Protein AF-0000000077126380 (afdb_homodimer)

Structure (mmCIF, N/CA/C/O backbone):
data_AF-0000000077126380-model_v1
#
loop_
_entity.id
_entity.type
_entity.pdbx_description
1 polymer 'DUF964 family protein'
#
loop_
_atom_site.group_PDB
_atom_site.id
_atom_site.type_symbol
_atom_site.label_atom_id
_atom_site.label_alt_id
_atom_site.label_comp_id
_atom_site.label_asym_id
_atom_site.label_entity_id
_atom_site.label_seq_id
_atom_site.pdbx_PDB_ins_code
_atom_site.Cartn_x
_atom_site.Cartn_y
_atom_site.Cartn_z
_atom_site.occupancy
_atom_site.B_iso_or_equiv
_atom_site.auth_seq_id
_atom_site.auth_comp_id
_atom_site.auth_asym_id
_atom_site.auth_atom_id
_atom_site.pdbx_PDB_model_num
ATOM 1 N N . MET A 1 1 ? -14.859 -1.014 23.562 1 42.44 1 MET A N 1
ATOM 2 C CA . MET A 1 1 ? -14.508 -0.558 22.219 1 42.44 1 MET A CA 1
ATOM 3 C C . MET A 1 1 ? -15.523 0.456 21.703 1 42.44 1 MET A C 1
ATOM 5 O O . MET A 1 1 ? -16.734 0.282 21.891 1 42.44 1 MET A O 1
ATOM 9 N N . SER A 1 2 ? -15.18 1.772 21.359 1 55.34 2 SER A N 1
ATOM 10 C CA . SER A 1 2 ? -16.156 2.826 21.078 1 55.34 2 SER A CA 1
ATOM 11 C C . SER A 1 2 ? -17.109 2.408 19.969 1 55.34 2 SER A C 1
ATOM 13 O O . SER A 1 2 ? -16.781 1.559 19.141 1 55.34 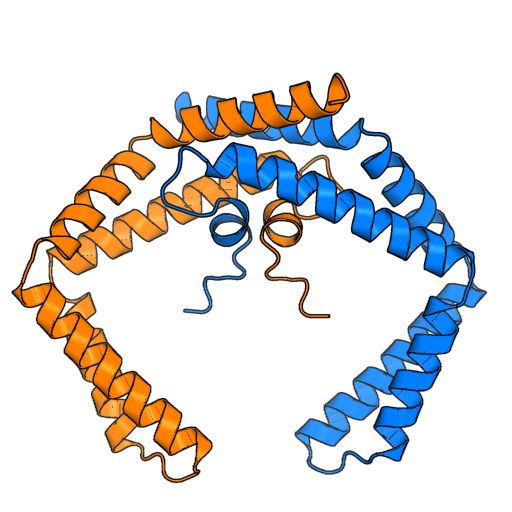2 SER A O 1
ATOM 15 N N . VAL A 1 3 ? -18.406 2.711 20.219 1 53.41 3 VAL A N 1
ATOM 16 C CA . VAL A 1 3 ? -19.516 2.408 19.312 1 53.41 3 VAL A CA 1
ATOM 17 C C . VAL A 1 3 ? -19.109 2.729 17.875 1 53.41 3 VAL A C 1
ATOM 19 O O . VAL A 1 3 ? -19.438 1.98 16.953 1 53.41 3 VAL A O 1
ATOM 22 N N . GLN A 1 4 ? -18.359 3.736 17.641 1 59.03 4 GLN A N 1
ATOM 23 C CA . GLN A 1 4 ? -17.953 4.152 16.312 1 59.03 4 GLN A CA 1
ATOM 24 C C . GLN A 1 4 ? -16.938 3.184 15.703 1 59.03 4 GLN A C 1
ATOM 26 O O . GLN A 1 4 ? -17.047 2.824 14.531 1 59.03 4 GLN A O 1
ATOM 31 N N . THR A 1 5 ? -16.016 2.701 16.547 1 64.88 5 THR A N 1
ATOM 32 C CA . THR A 1 5 ? -15.023 1.748 16.062 1 64.88 5 THR A CA 1
ATOM 33 C C . THR A 1 5 ? -15.688 0.448 15.617 1 64.88 5 THR A C 1
ATOM 35 O O . THR A 1 5 ? -15.344 -0.106 14.57 1 64.88 5 THR A O 1
ATOM 38 N N . ASP A 1 6 ? -16.766 0.31 16.266 1 79.75 6 ASP A N 1
ATOM 39 C CA . ASP A 1 6 ? -17.469 -0.944 16 1 79.75 6 ASP A CA 1
ATOM 40 C C . ASP A 1 6 ? -18.234 -0.873 14.688 1 79.75 6 ASP A C 1
ATOM 42 O O . ASP A 1 6 ? -18.234 -1.825 13.906 1 79.75 6 ASP A O 1
ATOM 46 N N . LYS A 1 7 ? -18.656 0.425 14.383 1 89.06 7 LYS A N 1
ATOM 47 C CA . LYS A 1 7 ? -19.453 0.572 13.164 1 89.06 7 LYS A CA 1
ATOM 48 C C . LYS A 1 7 ? -18.562 0.521 11.922 1 89.06 7 LYS A C 1
ATOM 50 O O . LYS A 1 7 ? -18.906 -0.13 10.93 1 89.06 7 LYS A O 1
ATOM 55 N N . LEU A 1 8 ? -17.391 1.116 11.984 1 94.56 8 LEU A N 1
ATOM 56 C CA . LEU A 1 8 ? -16.469 1.146 10.844 1 94.56 8 LEU A CA 1
ATOM 57 C C . LEU A 1 8 ? -15.906 -0.243 10.562 1 94.56 8 LEU A C 1
ATOM 59 O O . LEU A 1 8 ? -15.828 -0.665 9.406 1 94.56 8 LEU A O 1
ATOM 63 N N . GLU A 1 9 ? -15.609 -0.9 11.617 1 93.75 9 GLU A N 1
ATOM 64 C CA . GLU A 1 9 ? -15.094 -2.258 11.461 1 93.75 9 GLU A CA 1
ATOM 65 C C . GLU A 1 9 ? -16.156 -3.189 10.891 1 93.75 9 GLU A C 1
ATOM 67 O O . GLU A 1 9 ? -15.852 -4.074 10.094 1 93.75 9 GLU A O 1
ATOM 72 N N . GLN A 1 10 ? -17.375 -2.957 11.297 1 94.62 10 GLN A N 1
ATOM 73 C CA . GLN A 1 10 ? -18.469 -3.756 10.758 1 94.62 10 GLN A CA 1
ATOM 74 C C . GLN A 1 10 ? -18.672 -3.467 9.273 1 94.62 10 GLN A C 1
ATOM 76 O O . GLN A 1 10 ? -18.859 -4.391 8.477 1 94.62 10 GLN A O 1
ATOM 81 N N . LEU A 1 11 ? -18.656 -2.186 8.898 1 96.12 11 LEU A N 1
ATOM 82 C CA . LEU A 1 11 ? -18.734 -1.83 7.488 1 96.12 11 LEU A CA 1
ATOM 83 C C . LEU A 1 11 ? -17.594 -2.459 6.695 1 96.12 11 LEU A C 1
ATOM 85 O O . LEU A 1 11 ? -17.812 -2.959 5.59 1 96.12 11 LEU A O 1
ATOM 89 N N . GLY A 1 12 ? -16.422 -2.387 7.305 1 97.06 12 GLY A N 1
ATOM 90 C CA . GLY A 1 12 ? -15.289 -3.045 6.684 1 97.06 12 GLY A CA 1
ATOM 91 C C . GLY A 1 12 ? -15.484 -4.539 6.508 1 97.06 12 GLY A C 1
ATOM 92 O O . GLY A 1 12 ? -15.219 -5.082 5.434 1 97.06 12 GLY A O 1
ATOM 93 N N . SER A 1 13 ? -15.961 -5.207 7.535 1 96.75 13 SER A N 1
ATOM 94 C CA . SER A 1 13 ? -16.203 -6.645 7.477 1 96.75 13 SER A CA 1
ATOM 95 C C . SER A 1 13 ? -17.266 -6.984 6.434 1 96.75 13 SER A C 1
ATOM 97 O O . SER A 1 13 ? -17.109 -7.949 5.68 1 96.75 13 SER A O 1
ATOM 99 N N . ASP A 1 14 ? -18.312 -6.18 6.398 1 96.38 14 ASP A N 1
ATOM 100 C CA . ASP A 1 14 ? -19.359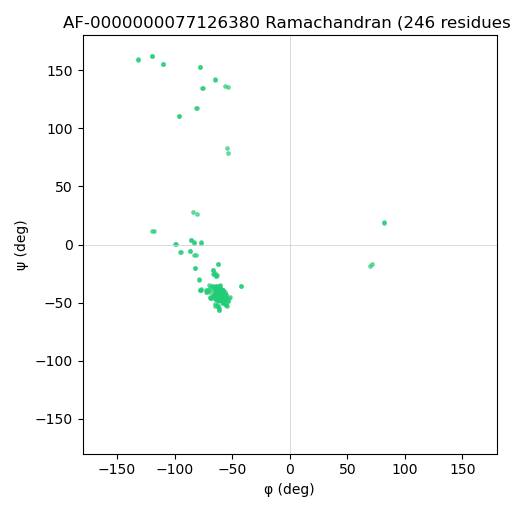 -6.379 5.402 1 96.38 14 ASP A CA 1
ATOM 101 C C . ASP A 1 14 ? -18.797 -6.25 3.988 1 96.38 14 ASP A C 1
ATOM 103 O O . ASP A 1 14 ? -19.141 -7.043 3.105 1 96.38 14 ASP A O 1
ATOM 107 N N . LEU A 1 15 ? -17.984 -5.301 3.768 1 97.69 15 LEU A N 1
ATOM 108 C CA . LEU A 1 15 ? -17.359 -5.113 2.467 1 97.69 15 LEU A CA 1
ATOM 109 C C . LEU A 1 15 ? -16.469 -6.305 2.115 1 97.69 15 LEU A C 1
ATOM 111 O O . LEU A 1 15 ? -16.547 -6.836 1.007 1 97.69 15 LEU A O 1
ATOM 115 N N . GLY A 1 16 ? -15.656 -6.703 3.078 1 98.12 16 GLY A N 1
ATOM 116 C CA . GLY A 1 16 ? -14.82 -7.867 2.85 1 98.12 16 GLY A CA 1
ATOM 117 C C . GLY A 1 16 ? -15.602 -9.109 2.484 1 98.12 16 GLY A C 1
ATOM 118 O O . GLY A 1 16 ? -15.234 -9.844 1.562 1 98.12 16 GLY A O 1
ATOM 119 N N . GLU A 1 17 ? -16.703 -9.367 3.215 1 97.81 17 GLU A N 1
ATOM 120 C CA . GLU A 1 17 ? -17.547 -10.523 2.932 1 97.81 17 GLU A CA 1
ATOM 121 C C . GLU A 1 17 ? -18.172 -10.414 1.544 1 97.81 17 GLU A C 1
ATOM 123 O O . GLU A 1 17 ? -18.266 -11.414 0.825 1 97.81 17 GLU A O 1
ATOM 128 N N . ALA A 1 18 ? -18.594 -9.227 1.211 1 97.88 18 ALA A N 1
ATOM 129 C CA . ALA A 1 18 ? -19.156 -9.023 -0.115 1 97.88 18 ALA A CA 1
ATOM 130 C C . ALA A 1 18 ? -18.125 -9.273 -1.208 1 97.88 18 ALA A C 1
ATOM 132 O O . ALA A 1 18 ? -18.438 -9.859 -2.248 1 97.88 18 ALA A O 1
ATOM 133 N N . ILE A 1 19 ? -16.906 -8.828 -1.03 1 98.06 19 ILE A N 1
ATOM 134 C CA . ILE A 1 19 ? -15.82 -9.07 -1.976 1 98.06 19 ILE A CA 1
ATOM 135 C C . ILE A 1 19 ? -15.594 -10.57 -2.127 1 98.06 19 ILE A C 1
ATOM 137 O O . ILE A 1 19 ? -15.445 -11.07 -3.242 1 98.06 19 ILE A O 1
ATOM 141 N N . ALA A 1 20 ? -15.617 -11.281 -1.009 1 98.06 20 ALA A N 1
ATOM 142 C CA . ALA A 1 20 ? -15.352 -12.719 -1.009 1 98.06 20 ALA A CA 1
ATOM 143 C C . ALA A 1 20 ? -16.391 -13.461 -1.834 1 98.06 20 ALA A C 1
ATOM 145 O O . ALA A 1 20 ? -16.172 -14.602 -2.256 1 98.06 20 ALA A O 1
ATOM 146 N N . GLU A 1 21 ? -17.516 -12.867 -2.137 1 97.31 21 GLU A N 1
ATOM 147 C CA . GLU A 1 21 ? -18.625 -13.523 -2.838 1 97.31 21 GLU A CA 1
ATOM 148 C C . GLU A 1 21 ? -18.609 -13.18 -4.324 1 97.31 21 GLU A C 1
ATOM 150 O O . GLU A 1 21 ? -19.453 -13.656 -5.086 1 97.31 21 GLU A O 1
ATOM 155 N N . THR A 1 22 ? -17.625 -12.375 -4.738 1 97.38 22 THR A N 1
ATOM 156 C CA . THR A 1 22 ? -17.562 -12 -6.148 1 97.38 22 THR A CA 1
ATOM 157 C C . THR A 1 22 ? -16.984 -13.133 -6.984 1 97.38 22 THR A C 1
ATOM 159 O O . THR A 1 22 ? -16.172 -13.922 -6.488 1 97.38 22 THR A O 1
ATOM 162 N N . PRO A 1 23 ? -17.375 -13.18 -8.297 1 97.75 23 PRO A N 1
ATOM 163 C CA . PRO A 1 23 ? -16.75 -14.164 -9.188 1 97.75 23 PRO A CA 1
ATOM 164 C C . PRO A 1 23 ? -15.242 -13.984 -9.305 1 97.75 23 PRO A C 1
ATOM 166 O O . PRO A 1 23 ? -14.508 -14.969 -9.43 1 97.75 23 PRO A O 1
ATOM 169 N N . GLU A 1 24 ? -14.812 -12.727 -9.281 1 97.88 24 GLU A N 1
ATOM 170 C CA . GLU A 1 24 ? -13.383 -12.461 -9.359 1 97.88 24 GLU A CA 1
ATOM 171 C C . GLU A 1 24 ? -12.633 -13.102 -8.188 1 97.88 24 GLU A C 1
ATOM 173 O O . GLU A 1 24 ? -11.578 -13.703 -8.383 1 97.88 24 GLU A O 1
ATOM 178 N N . TYR A 1 25 ? -13.125 -12.992 -7.043 1 98.44 25 TYR A N 1
ATOM 179 C CA . TYR A 1 25 ? -12.477 -13.555 -5.867 1 98.44 25 TYR A CA 1
ATOM 180 C C . TYR A 1 25 ? -12.516 -15.078 -5.902 1 98.44 25 TYR A C 1
ATOM 182 O O . TYR A 1 25 ? -11.516 -15.742 -5.602 1 98.44 25 TYR A O 1
ATOM 190 N N . GLU A 1 26 ? -13.617 -15.633 -6.211 1 98.31 26 GLU A N 1
ATOM 191 C CA . GLU A 1 26 ? -13.758 -17.078 -6.293 1 98.31 26 GLU A CA 1
ATOM 192 C C . GLU A 1 26 ? -12.789 -17.688 -7.301 1 98.31 26 GLU A C 1
ATOM 194 O O . GLU A 1 26 ? -12.141 -18.688 -7.023 1 98.31 26 GLU A O 1
ATOM 199 N N . THR A 1 27 ? -12.703 -17.047 -8.461 1 98.75 27 THR A N 1
ATOM 200 C CA . THR A 1 27 ? -11.773 -17.516 -9.484 1 98.75 27 THR A CA 1
ATOM 201 C C . THR A 1 27 ? -10.336 -17.438 -8.984 1 98.75 27 THR A C 1
ATOM 203 O O . THR A 1 27 ? -9.531 -18.344 -9.234 1 98.75 27 THR A O 1
ATOM 206 N N . PHE A 1 28 ? -10.008 -16.375 -8.336 1 98.75 28 PHE A N 1
ATOM 207 C CA . PHE A 1 28 ? -8.688 -16.219 -7.738 1 98.75 28 PHE A CA 1
ATOM 208 C C . PHE A 1 28 ? -8.375 -17.375 -6.797 1 98.75 28 PHE A C 1
ATOM 210 O O . PHE A 1 28 ? -7.32 -18 -6.906 1 98.75 28 PHE A O 1
ATOM 217 N N . GLU A 1 29 ? -9.289 -17.656 -5.863 1 98.56 29 GLU A N 1
ATOM 218 C CA . GLU A 1 29 ? -9.07 -18.734 -4.906 1 98.56 29 GLU A CA 1
ATOM 219 C C . GLU A 1 29 ? -8.922 -20.078 -5.609 1 98.56 29 GLU A C 1
ATOM 221 O O . GLU A 1 29 ? -8.055 -20.891 -5.246 1 98.56 29 GLU A O 1
ATOM 226 N N . GLU A 1 30 ? -9.727 -20.328 -6.535 1 98.69 30 GLU A N 1
ATOM 227 C CA . GLU A 1 30 ? -9.711 -21.609 -7.246 1 98.69 30 GLU A CA 1
ATOM 228 C C . GLU A 1 30 ? -8.406 -21.797 -8.008 1 98.69 30 GLU A C 1
ATOM 230 O O . GLU A 1 30 ? -7.793 -22.875 -7.934 1 98.69 30 GLU A O 1
ATOM 235 N N . THR A 1 31 ? -8.031 -20.75 -8.711 1 98.75 31 THR A N 1
ATOM 236 C CA . THR A 1 31 ? -6.805 -20.875 -9.492 1 98.75 31 THR A CA 1
ATOM 237 C C . THR A 1 31 ? -5.582 -20.922 -8.586 1 98.75 31 THR A C 1
ATOM 239 O O . THR A 1 31 ? -4.613 -21.625 -8.883 1 98.75 31 THR A O 1
ATOM 242 N N . LYS A 1 32 ? -5.609 -20.234 -7.539 1 98.62 32 LYS A N 1
ATOM 243 C CA . LYS A 1 32 ? -4.543 -20.328 -6.543 1 98.62 32 LYS A CA 1
ATOM 244 C C . LYS A 1 32 ? -4.402 -21.766 -6.023 1 98.62 32 LYS A C 1
ATOM 246 O O . LYS A 1 32 ? -3.295 -22.297 -5.969 1 98.62 32 LYS A O 1
ATOM 251 N N . ALA A 1 33 ? -5.488 -22.328 -5.633 1 98.62 33 ALA A N 1
ATOM 252 C CA . ALA A 1 33 ? -5.5 -23.688 -5.125 1 98.62 33 ALA A CA 1
ATOM 253 C C . ALA A 1 33 ? -4.949 -24.672 -6.16 1 98.62 33 ALA A C 1
ATOM 255 O O . ALA A 1 33 ? -4.219 -25.594 -5.82 1 98.62 33 ALA A O 1
ATOM 256 N N . ALA A 1 34 ? -5.273 -24.469 -7.395 1 98.75 34 ALA A N 1
ATOM 257 C CA . ALA A 1 34 ? -4.793 -25.312 -8.477 1 98.75 34 ALA A CA 1
ATOM 258 C C . ALA A 1 34 ? -3.275 -25.234 -8.609 1 98.75 34 ALA A C 1
ATOM 260 O O . ALA A 1 34 ? -2.609 -26.266 -8.805 1 98.75 34 ALA A O 1
ATOM 261 N N . VAL A 1 35 ? -2.762 -24.047 -8.492 1 98.62 35 VAL A N 1
ATOM 262 C CA . VAL A 1 35 ? -1.317 -23.844 -8.547 1 98.62 35 VAL A CA 1
ATOM 263 C C . VAL A 1 35 ? -0.656 -24.516 -7.344 1 98.62 35 VAL A C 1
ATOM 265 O O . VAL A 1 35 ? 0.345 -25.219 -7.488 1 98.62 35 VAL A O 1
ATOM 268 N N . GLU A 1 36 ? -1.247 -24.359 -6.195 1 98.56 36 GLU A N 1
ATOM 269 C CA . GLU A 1 36 ? -0.669 -24.891 -4.965 1 98.56 36 GLU A CA 1
ATOM 270 C C . GLU A 1 36 ? -0.67 -26.406 -4.969 1 98.56 36 GLU A C 1
ATOM 272 O O . GLU A 1 36 ? 0.203 -27.031 -4.363 1 98.56 36 GLU A O 1
ATOM 277 N N . ALA A 1 37 ? -1.515 -26.938 -5.66 1 98.44 37 ALA A N 1
ATOM 278 C CA . ALA A 1 37 ? -1.687 -28.391 -5.645 1 98.44 37 ALA A CA 1
ATOM 279 C C . ALA A 1 37 ? -0.895 -29.047 -6.773 1 98.44 37 ALA A C 1
ATOM 281 O O . ALA A 1 37 ? -0.819 -30.281 -6.852 1 98.44 37 ALA A O 1
ATOM 282 N N . ASP A 1 38 ? -0.29 -28.297 -7.672 1 98.69 38 ASP A N 1
ATOM 283 C CA . ASP A 1 38 ? 0.394 -28.828 -8.844 1 98.69 38 ASP A CA 1
ATOM 284 C C . ASP A 1 38 ? 1.893 -28.969 -8.594 1 98.69 38 ASP A C 1
ATOM 286 O O . ASP A 1 38 ? 2.621 -27.984 -8.562 1 98.69 38 ASP A O 1
ATOM 290 N N . ASP A 1 39 ? 2.355 -30.203 -8.516 1 98.44 39 ASP A N 1
ATOM 291 C CA . ASP A 1 39 ? 3.744 -30.469 -8.156 1 98.44 39 ASP A CA 1
ATOM 292 C C . ASP A 1 39 ? 4.703 -29.906 -9.203 1 98.44 39 ASP A C 1
ATOM 294 O O . ASP A 1 39 ? 5.789 -29.422 -8.867 1 98.44 39 ASP A O 1
ATOM 298 N N . GLU A 1 40 ? 4.285 -30.047 -10.398 1 98.31 40 GLU A N 1
ATOM 299 C CA . GLU A 1 40 ? 5.141 -29.516 -11.461 1 98.31 40 GLU A CA 1
ATOM 300 C C . GLU A 1 40 ? 5.293 -28 -11.352 1 98.31 40 GLU A C 1
ATOM 302 O O . GLU A 1 40 ? 6.398 -27.484 -11.469 1 98.31 40 GLU A O 1
ATOM 307 N N . ILE A 1 41 ? 4.223 -27.344 -11.141 1 98.62 41 ILE A N 1
ATOM 308 C CA . ILE A 1 41 ? 4.262 -25.891 -11 1 98.62 41 ILE A CA 1
ATOM 309 C C . ILE A 1 41 ? 5.055 -25.516 -9.742 1 98.62 41 ILE A C 1
ATOM 311 O O . ILE A 1 41 ? 5.852 -24.578 -9.766 1 98.62 41 ILE A O 1
ATOM 315 N N . GLN A 1 42 ? 4.863 -26.234 -8.648 1 98.62 42 GLN A N 1
ATOM 316 C CA . GLN A 1 42 ? 5.613 -25.984 -7.426 1 98.62 42 GLN A CA 1
ATOM 317 C C . GLN A 1 42 ? 7.117 -26.125 -7.66 1 98.62 42 GLN A C 1
ATOM 319 O O . GLN A 1 42 ? 7.906 -25.328 -7.141 1 98.62 42 GLN A O 1
ATOM 324 N N . ALA A 1 43 ? 7.465 -27.078 -8.438 1 98.44 43 ALA A N 1
ATOM 325 C CA . ALA A 1 43 ? 8.875 -27.281 -8.766 1 98.44 43 ALA A CA 1
ATOM 326 C C . ALA A 1 43 ? 9.406 -26.109 -9.586 1 98.44 43 ALA A C 1
ATOM 328 O O . ALA A 1 43 ? 10.531 -25.641 -9.367 1 98.44 43 ALA A O 1
ATOM 329 N N . GLN A 1 44 ? 8.609 -25.672 -10.555 1 98.5 44 GLN A N 1
ATOM 330 C CA . GLN A 1 44 ? 9.008 -24.531 -11.391 1 98.5 44 GLN A CA 1
ATOM 331 C C . GLN A 1 44 ? 9.102 -23.25 -10.562 1 98.5 44 GLN A C 1
ATOM 333 O O . GLN A 1 44 ? 9.977 -22.422 -10.797 1 98.5 44 GLN A O 1
ATOM 338 N N . ILE A 1 45 ? 8.242 -23.016 -9.641 1 98.62 45 ILE A N 1
ATOM 339 C CA . ILE A 1 45 ? 8.297 -21.875 -8.734 1 98.62 45 ILE A CA 1
ATOM 340 C C . ILE A 1 45 ? 9.586 -21.922 -7.918 1 98.62 45 ILE A C 1
ATOM 342 O O . ILE A 1 45 ? 10.281 -20.906 -7.789 1 98.62 45 ILE A O 1
ATOM 346 N N . ALA A 1 46 ? 9.891 -23.078 -7.371 1 98.38 46 ALA A N 1
ATOM 347 C CA . ALA A 1 46 ? 11.117 -23.25 -6.598 1 98.38 46 ALA A CA 1
ATOM 348 C C . ALA A 1 46 ? 12.352 -22.906 -7.43 1 98.38 46 ALA A C 1
ATOM 350 O O . ALA A 1 46 ? 13.266 -22.234 -6.949 1 98.38 46 ALA A O 1
ATOM 351 N N . LYS A 1 47 ? 12.297 -23.406 -8.633 1 98.31 47 LYS A N 1
ATOM 352 C CA . LYS A 1 47 ? 13.391 -23.125 -9.555 1 98.31 47 LYS A CA 1
ATOM 353 C C . LYS A 1 47 ? 13.523 -21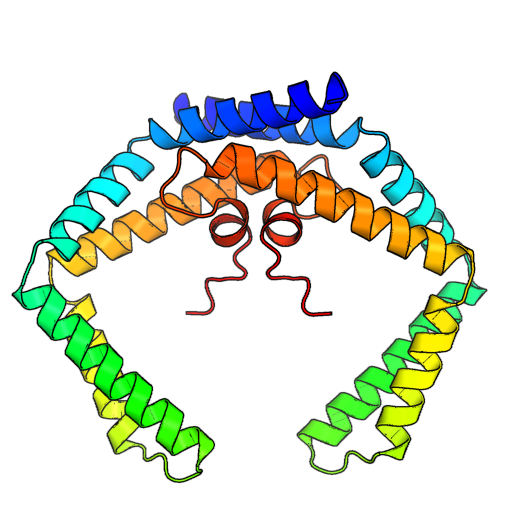.609 -9.797 1 98.31 47 LYS A C 1
ATOM 355 O O . LYS A 1 47 ? 14.633 -21.078 -9.773 1 98.31 47 LYS A O 1
ATOM 360 N N . PHE A 1 48 ? 12.469 -20.906 -10.07 1 98.62 48 PHE A N 1
ATOM 361 C CA . PHE A 1 48 ? 12.445 -19.469 -10.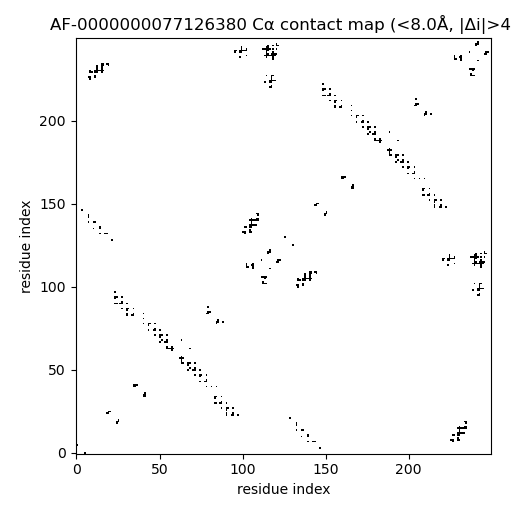258 1 98.62 48 PHE A CA 1
ATOM 362 C C . PHE A 1 48 ? 12.977 -18.75 -9.023 1 98.62 48 PHE A C 1
ATOM 364 O O . PHE A 1 48 ? 13.828 -17.859 -9.133 1 98.62 48 PHE A O 1
ATOM 371 N N . GLN A 1 49 ? 12.508 -19.109 -7.895 1 98.38 49 GLN A N 1
ATOM 372 C CA . GLN A 1 49 ? 12.922 -18.484 -6.645 1 98.38 49 GLN A CA 1
ATOM 373 C C . GLN A 1 49 ? 14.406 -18.688 -6.387 1 98.38 49 GLN A C 1
ATOM 375 O O . GLN A 1 49 ? 15.094 -17.766 -5.934 1 98.38 49 GLN A O 1
ATOM 380 N N . ASP A 1 50 ? 14.836 -19.906 -6.66 1 98.56 50 ASP A N 1
ATOM 381 C CA . ASP A 1 50 ? 16.25 -20.203 -6.488 1 98.56 50 ASP A CA 1
ATOM 382 C C . ASP A 1 50 ? 17.109 -19.297 -7.367 1 98.56 50 ASP A C 1
ATOM 384 O O . ASP A 1 50 ? 18.094 -18.719 -6.895 1 98.56 50 ASP A O 1
ATOM 388 N N . HIS A 1 51 ? 16.734 -19.188 -8.641 1 98.56 51 HIS A N 1
ATOM 389 C CA . HIS A 1 51 ? 17.469 -18.312 -9.547 1 98.56 51 HIS A CA 1
ATOM 390 C C . HIS A 1 51 ? 17.406 -16.859 -9.078 1 98.56 51 HIS A C 1
ATOM 392 O O . HIS A 1 51 ? 18.406 -16.141 -9.125 1 98.56 51 HIS A O 1
ATOM 398 N N . ARG A 1 52 ? 16.328 -16.469 -8.648 1 98.19 52 ARG A N 1
ATOM 399 C CA . ARG A 1 52 ? 16.141 -15.102 -8.164 1 98.19 52 ARG A CA 1
ATOM 400 C C . ARG A 1 52 ? 16.984 -14.836 -6.926 1 98.19 52 ARG A C 1
ATOM 402 O O . ARG A 1 52 ? 17.672 -13.812 -6.844 1 98.19 52 ARG A O 1
ATOM 409 N N . ASP A 1 53 ? 16.875 -15.703 -5.934 1 98.31 53 ASP A N 1
ATOM 410 C CA . ASP A 1 53 ? 17.656 -15.555 -4.711 1 98.31 53 ASP A CA 1
ATOM 411 C C . ASP A 1 53 ? 19.156 -15.508 -5.02 1 98.31 53 ASP A C 1
ATOM 413 O O . ASP A 1 53 ? 19.875 -14.688 -4.461 1 98.31 53 ASP A O 1
ATOM 417 N N . THR A 1 54 ? 19.578 -16.406 -5.863 1 98.31 54 THR A N 1
ATOM 418 C CA . THR A 1 54 ? 20.969 -16.438 -6.27 1 98.31 54 THR A CA 1
ATOM 419 C C . THR A 1 54 ? 21.391 -15.125 -6.918 1 98.31 54 THR A C 1
ATOM 421 O O . THR A 1 54 ? 22.438 -14.57 -6.598 1 98.31 54 THR A O 1
ATOM 424 N N . PHE A 1 55 ? 20.609 -14.617 -7.801 1 98.56 55 PHE A N 1
ATOM 425 C CA . PHE A 1 55 ? 20.875 -13.359 -8.484 1 98.56 55 PHE A CA 1
ATOM 426 C C . PHE A 1 55 ? 20.938 -12.211 -7.488 1 98.56 55 PHE A C 1
ATOM 428 O O . PHE A 1 55 ? 21.875 -11.398 -7.52 1 98.56 55 PHE A O 1
ATOM 435 N N . MET A 1 56 ? 19.969 -12.117 -6.59 1 97.88 56 MET A N 1
ATOM 436 C CA . MET A 1 56 ? 19.906 -11.031 -5.613 1 97.88 56 MET A CA 1
ATOM 437 C C . MET A 1 56 ? 21.125 -11.062 -4.691 1 97.88 56 MET A C 1
ATOM 439 O O . MET A 1 56 ? 21.688 -10.016 -4.367 1 97.88 56 MET A O 1
ATOM 443 N N . THR A 1 57 ? 21.453 -12.258 -4.227 1 98.19 57 THR A N 1
ATOM 444 C CA . THR A 1 57 ? 22.625 -12.422 -3.385 1 98.19 57 THR A CA 1
ATOM 445 C C . THR A 1 57 ? 23.891 -11.953 -4.117 1 98.19 57 THR A C 1
ATOM 447 O O . THR A 1 57 ? 24.703 -11.227 -3.553 1 98.19 57 THR A O 1
ATOM 450 N N . ALA A 1 58 ? 24.031 -12.43 -5.398 1 98.06 58 ALA A N 1
ATOM 451 C CA . ALA A 1 58 ? 25.172 -12.031 -6.211 1 98.06 58 ALA A CA 1
ATOM 452 C C . ALA A 1 58 ? 25.172 -10.516 -6.441 1 98.06 58 ALA A C 1
ATOM 454 O O . ALA A 1 58 ? 26.234 -9.891 -6.477 1 98.06 58 ALA A O 1
ATOM 455 N N . ARG A 1 59 ? 24.078 -9.906 -6.684 1 97.31 59 ARG A N 1
ATOM 456 C CA . ARG A 1 59 ? 23.938 -8.477 -6.898 1 97.31 59 ARG A CA 1
ATOM 457 C C . ARG A 1 59 ? 24.406 -7.688 -5.68 1 97.31 59 ARG A C 1
ATOM 459 O O . ARG A 1 59 ? 25.156 -6.711 -5.809 1 97.31 59 ARG A O 1
ATOM 466 N N . GLN A 1 60 ? 24.016 -8.102 -4.488 1 96.38 60 GLN A N 1
ATOM 467 C CA . GLN A 1 60 ? 24.438 -7.465 -3.246 1 96.38 60 GLN A CA 1
ATOM 468 C C . GLN A 1 60 ? 25.953 -7.566 -3.064 1 96.38 60 GLN A C 1
ATOM 470 O O . GLN A 1 60 ? 26.578 -6.648 -2.539 1 96.38 60 GLN A O 1
ATOM 475 N N . ALA A 1 61 ? 26.453 -8.641 -3.482 1 96.12 61 ALA A N 1
ATOM 476 C CA . ALA A 1 61 ? 27.875 -8.883 -3.365 1 96.12 61 ALA A CA 1
ATOM 477 C C . ALA A 1 61 ? 28.641 -8.227 -4.512 1 96.12 61 ALA A C 1
ATOM 479 O O . ALA A 1 61 ? 29.875 -8.227 -4.527 1 96.12 61 ALA A O 1
ATOM 480 N N . GLY A 1 62 ? 27.984 -7.754 -5.445 1 96 62 GLY A N 1
ATOM 481 C CA . GLY A 1 62 ? 28.625 -7.098 -6.578 1 96 62 GLY A CA 1
ATOM 482 C C . GLY A 1 62 ? 29.141 -8.07 -7.617 1 96 62 GLY A C 1
ATOM 483 O O . GLY A 1 62 ? 29.984 -7.719 -8.445 1 96 62 GLY A O 1
ATOM 484 N N . THR A 1 63 ? 28.656 -9.328 -7.648 1 97.88 63 THR A N 1
ATOM 485 C CA . THR A 1 63 ? 29.188 -10.359 -8.539 1 97.88 63 THR A CA 1
ATOM 486 C C . THR A 1 63 ? 28.109 -10.859 -9.484 1 97.88 63 THR A C 1
ATOM 488 O O . THR A 1 63 ? 28.266 -11.898 -10.133 1 97.88 63 THR A O 1
ATOM 491 N N . ALA A 1 64 ? 27.016 -10.188 -9.547 1 97.81 64 ALA A N 1
ATOM 492 C CA . ALA A 1 64 ? 25.922 -10.594 -10.422 1 97.81 64 ALA A CA 1
ATOM 493 C C . ALA A 1 64 ? 26.328 -10.508 -11.891 1 97.81 64 ALA A C 1
ATOM 495 O O . ALA A 1 64 ? 27.016 -9.578 -12.297 1 97.81 64 ALA A O 1
ATOM 496 N N . THR A 1 65 ? 25.844 -11.508 -12.688 1 97.81 65 THR A N 1
ATOM 497 C CA . THR A 1 65 ? 26.141 -11.508 -14.117 1 97.81 65 THR A CA 1
ATOM 498 C C . THR A 1 65 ? 24.844 -11.445 -14.93 1 97.81 65 THR A C 1
ATOM 500 O O . THR A 1 65 ? 23.766 -11.703 -14.406 1 97.81 65 THR A O 1
ATOM 503 N N . GLN A 1 66 ? 25.031 -11.078 -16.172 1 97.88 66 GLN A N 1
ATOM 504 C CA . GLN A 1 66 ? 23.891 -11.109 -17.094 1 97.88 66 GLN A CA 1
ATOM 505 C C . GLN A 1 66 ? 23.328 -12.516 -17.219 1 97.88 66 GLN A C 1
ATOM 507 O O . GLN A 1 66 ? 22.109 -12.688 -17.359 1 97.88 66 GLN A O 1
ATOM 512 N N . GLU A 1 67 ? 24.188 -13.461 -17.203 1 98.25 67 GLU A N 1
ATOM 513 C CA . GLU A 1 67 ? 23.766 -14.852 -17.297 1 98.25 67 GLU A CA 1
ATOM 514 C C . GLU A 1 67 ? 22.828 -15.219 -16.141 1 98.25 67 GLU A C 1
ATOM 516 O O . GLU A 1 67 ? 21.828 -15.914 -16.344 1 98.25 67 GLU A O 1
ATOM 521 N N . MET A 1 68 ? 23.062 -14.82 -14.969 1 98.44 68 MET A N 1
ATOM 522 C CA . MET A 1 68 ? 22.219 -15.078 -13.805 1 98.44 68 MET A CA 1
ATOM 523 C C . MET A 1 68 ? 20.844 -14.438 -13.984 1 98.44 68 MET A C 1
ATOM 525 O O . MET A 1 68 ? 19.828 -15.047 -13.656 1 98.44 68 MET A O 1
ATOM 529 N N . LEU A 1 69 ? 20.891 -13.195 -14.492 1 98.5 69 LEU A N 1
ATOM 530 C CA . LEU A 1 69 ? 19.625 -12.508 -14.75 1 98.5 69 LEU A CA 1
ATOM 531 C C . LEU A 1 69 ? 18.812 -13.258 -15.797 1 98.5 69 LEU A C 1
ATOM 533 O O . LEU A 1 69 ? 17.594 -13.367 -15.672 1 98.5 69 LEU A O 1
ATOM 537 N N . ASP A 1 70 ? 19.531 -13.711 -16.812 1 98.5 70 ASP A N 1
ATOM 538 C CA . ASP A 1 70 ? 18.875 -14.445 -17.875 1 98.5 70 ASP A CA 1
ATOM 539 C C . ASP A 1 70 ? 18.219 -15.719 -17.344 1 98.5 70 ASP A C 1
ATOM 541 O O . ASP A 1 70 ? 17.141 -16.109 -17.812 1 98.5 70 ASP A O 1
ATOM 545 N N . LYS A 1 71 ? 18.812 -16.391 -16.438 1 98.44 71 LYS A N 1
ATOM 546 C CA . LYS A 1 71 ? 18.234 -17.594 -15.82 1 98.44 71 LYS A CA 1
ATOM 547 C C . LYS A 1 71 ? 16.953 -17.266 -15.062 1 98.44 71 LYS A C 1
ATOM 549 O O . LYS A 1 71 ? 15.984 -18.016 -15.117 1 98.44 71 LYS A O 1
ATOM 554 N N . VAL A 1 72 ? 16.953 -16.109 -14.367 1 98.56 72 VAL A N 1
ATOM 555 C CA . VAL A 1 72 ? 15.766 -15.672 -13.656 1 98.56 72 VAL A CA 1
ATOM 556 C C . VAL A 1 72 ? 14.633 -15.414 -14.656 1 98.56 72 VAL A C 1
ATOM 558 O O . VAL A 1 72 ? 13.516 -15.906 -14.469 1 98.56 72 VAL A O 1
ATOM 561 N N . LYS A 1 73 ? 14.961 -14.625 -15.633 1 98.44 73 LYS A N 1
ATOM 562 C CA . LYS A 1 73 ? 13.969 -14.273 -16.641 1 98.44 73 LYS A CA 1
ATOM 563 C C . LYS A 1 73 ? 13.414 -15.516 -17.328 1 98.44 73 LYS A C 1
ATOM 565 O O . LYS A 1 73 ? 12.211 -15.609 -17.578 1 98.44 73 LYS A O 1
ATOM 570 N N . SER A 1 74 ? 14.312 -16.453 -17.688 1 98.44 74 SER A N 1
ATOM 571 C CA . SER A 1 74 ? 13.906 -17.688 -18.344 1 98.44 74 SER A CA 1
ATOM 572 C C . SER A 1 74 ? 12.992 -18.516 -17.469 1 98.44 74 SER A C 1
ATOM 574 O O . SER A 1 74 ? 11.953 -19 -17.922 1 98.44 74 SER A O 1
ATOM 576 N N . ALA A 1 75 ? 13.367 -18.719 -16.25 1 98.31 75 ALA A N 1
ATOM 577 C CA . ALA A 1 75 ? 12.547 -19.484 -15.312 1 98.31 75 ALA A CA 1
ATOM 578 C C . ALA A 1 75 ? 11.195 -18.812 -15.102 1 98.31 75 ALA A C 1
ATOM 580 O O . ALA A 1 75 ? 10.164 -19.5 -15.016 1 98.31 75 ALA A O 1
ATOM 581 N N . GLN A 1 76 ? 11.25 -17.5 -15.031 1 98.19 76 GLN A N 1
ATOM 582 C CA . GLN A 1 76 ? 10.016 -16.719 -14.891 1 98.19 76 GLN A CA 1
ATOM 583 C C . GLN A 1 76 ? 9.094 -16.938 -16.094 1 98.19 76 GLN A C 1
ATOM 585 O O . GLN A 1 76 ? 7.898 -17.188 -15.922 1 98.19 76 GLN A O 1
ATOM 590 N N . SER A 1 77 ? 9.656 -16.703 -17.25 1 98.25 77 SER A N 1
ATOM 591 C CA . SER A 1 77 ? 8.891 -16.859 -18.484 1 98.25 77 SER A CA 1
ATOM 592 C C . SER A 1 77 ? 8.289 -18.25 -18.578 1 98.25 77 SER A C 1
ATOM 594 O O . SER A 1 77 ? 7.113 -18.406 -18.938 1 98.25 77 SER A O 1
ATOM 596 N N . GLU A 1 78 ? 9.047 -19.297 -18.312 1 98.06 78 GLU A N 1
ATOM 597 C CA . GLU A 1 78 ? 8.57 -20.672 -18.344 1 98.06 78 GLU A CA 1
ATOM 598 C C . GLU A 1 78 ? 7.418 -20.875 -17.359 1 98.06 78 GLU A C 1
ATOM 600 O O . GLU A 1 78 ? 6.395 -21.469 -17.719 1 98.06 78 GLU A O 1
ATOM 605 N N . LEU A 1 79 ? 7.598 -20.375 -16.172 1 98.44 79 LEU A N 1
ATOM 606 C CA . LEU A 1 79 ? 6.574 -20.484 -15.148 1 98.44 79 LEU A CA 1
ATOM 607 C C . LEU A 1 79 ? 5.281 -19.797 -15.578 1 98.44 79 LEU A C 1
ATOM 609 O O . LEU A 1 79 ? 4.203 -20.391 -15.492 1 98.44 79 LEU A O 1
ATOM 613 N N . HIS A 1 80 ? 5.359 -18.531 -16.109 1 97.31 80 HIS A N 1
ATOM 614 C CA . HIS A 1 80 ? 4.199 -17.734 -16.484 1 97.31 80 HIS A CA 1
ATOM 615 C C . HIS A 1 80 ? 3.465 -18.359 -17.672 1 97.31 80 HIS A C 1
ATOM 617 O O . HIS A 1 80 ? 2.279 -18.094 -17.875 1 97.31 80 HIS A O 1
ATOM 623 N N . ASN A 1 81 ? 4.227 -19.203 -18.422 1 97.12 81 ASN A N 1
ATOM 624 C CA . ASN A 1 81 ? 3.646 -19.812 -19.625 1 97.12 81 ASN A CA 1
ATOM 625 C C . ASN A 1 81 ? 2.904 -21.094 -19.297 1 97.12 81 ASN A C 1
ATOM 627 O O . ASN A 1 81 ? 2.25 -21.672 -20.156 1 97.12 81 ASN A O 1
ATOM 631 N N . MET A 1 82 ? 2.965 -21.516 -18.094 1 98.19 82 MET A N 1
ATOM 632 C CA . MET A 1 82 ? 2.191 -22.688 -17.703 1 98.19 82 MET A CA 1
ATOM 633 C C . MET A 1 82 ? 0.717 -22.344 -17.531 1 98.19 82 MET A C 1
ATOM 635 O O . MET A 1 82 ? 0.379 -21.344 -16.891 1 98.19 82 MET A O 1
ATOM 639 N N . SER A 1 83 ? -0.109 -23.188 -18.078 1 98.19 83 SER A N 1
ATOM 640 C CA . SER A 1 83 ? -1.529 -22.891 -18.219 1 98.19 83 SER A CA 1
ATOM 641 C C . SER A 1 83 ? -2.154 -22.531 -16.875 1 98.19 83 SER A C 1
ATOM 643 O O . SER A 1 83 ? -2.791 -21.484 -16.75 1 98.19 83 SER A O 1
ATOM 645 N N . LYS A 1 84 ? -1.977 -23.391 -15.82 1 98.62 84 LYS A N 1
ATOM 646 C CA . LYS A 1 84 ? -2.568 -23.141 -14.508 1 98.62 84 LYS A CA 1
ATOM 647 C C . LYS A 1 84 ? -1.997 -21.875 -13.883 1 98.62 84 LYS A C 1
ATOM 649 O O . LYS A 1 84 ? -2.721 -21.109 -13.234 1 98.62 84 LYS A O 1
ATOM 654 N N . MET A 1 85 ? -0.744 -21.641 -14.125 1 98.69 85 MET A N 1
ATOM 655 C CA . MET A 1 85 ? -0.121 -20.438 -13.594 1 98.69 85 MET A CA 1
ATOM 656 C C . MET A 1 85 ? -0.659 -19.188 -14.297 1 98.69 85 MET A C 1
ATOM 658 O O . MET A 1 85 ? -0.983 -18.203 -13.648 1 98.69 85 MET A O 1
ATOM 662 N N . ALA A 1 86 ? -0.732 -19.234 -15.578 1 98.5 86 ALA A N 1
ATOM 663 C CA . ALA A 1 86 ? -1.276 -18.125 -16.344 1 98.5 86 ALA A CA 1
ATOM 664 C C . ALA A 1 86 ? -2.689 -17.781 -15.891 1 98.5 86 ALA A C 1
ATOM 666 O O . ALA A 1 86 ? -3.031 -16.609 -15.742 1 98.5 86 ALA A O 1
ATOM 667 N N . ALA A 1 87 ? -3.484 -18.797 -15.633 1 98.62 87 ALA A N 1
ATOM 668 C CA . ALA A 1 87 ? -4.852 -18.609 -15.164 1 98.62 87 ALA A CA 1
ATOM 669 C C . ALA A 1 87 ? -4.871 -17.922 -13.797 1 98.62 87 ALA A C 1
ATOM 671 O O . ALA A 1 87 ? -5.691 -17.031 -13.547 1 98.62 87 ALA A O 1
ATOM 672 N N . TYR A 1 88 ? -3.986 -18.344 -12.938 1 98.69 88 TYR A N 1
ATOM 673 C CA . TYR A 1 88 ? -3.865 -17.734 -11.609 1 98.69 88 TYR A CA 1
ATOM 674 C C . TYR A 1 88 ? -3.477 -16.266 -11.711 1 98.69 88 TYR A C 1
ATOM 676 O O . TYR A 1 88 ? -4.086 -15.414 -11.062 1 98.69 88 TYR A O 1
ATOM 684 N N . LEU A 1 89 ? -2.465 -15.992 -12.57 1 98.25 89 LEU A N 1
ATOM 685 C CA . LEU A 1 89 ? -2.01 -14.617 -12.719 1 98.25 89 LEU A CA 1
ATOM 686 C C . LEU A 1 89 ? -3.115 -13.734 -13.297 1 98.25 89 LEU A C 1
ATOM 688 O O . LEU A 1 89 ? -3.279 -12.586 -12.883 1 98.25 89 LEU A O 1
ATOM 692 N N . ASP A 1 90 ? -3.85 -14.25 -14.203 1 98.31 90 ASP A N 1
ATOM 693 C CA . ASP A 1 90 ? -4.977 -13.523 -14.773 1 98.31 90 ASP A CA 1
ATOM 694 C C . ASP A 1 90 ? -6.043 -13.25 -13.711 1 98.31 90 ASP A C 1
ATOM 696 O O . ASP A 1 90 ? -6.582 -12.141 -13.633 1 98.31 90 ASP A O 1
ATOM 700 N N . ALA A 1 91 ? -6.348 -14.242 -12.898 1 98.5 91 ALA A N 1
ATOM 701 C CA . ALA A 1 91 ? -7.324 -14.102 -11.828 1 98.5 91 ALA A CA 1
ATOM 702 C C . ALA A 1 91 ? -6.855 -13.086 -10.789 1 98.5 91 ALA A C 1
ATOM 704 O O . ALA A 1 91 ? -7.656 -12.297 -10.273 1 98.5 91 ALA A O 1
ATOM 705 N N . GLN A 1 92 ? -5.59 -13.18 -10.523 1 97.81 92 GLN A N 1
ATOM 706 C CA . GLN A 1 92 ? -5.008 -12.227 -9.586 1 97.81 92 GLN A CA 1
ATOM 707 C C . GLN A 1 92 ? -5.133 -10.797 -10.094 1 97.81 92 GLN A C 1
ATOM 709 O O . GLN A 1 92 ? -5.5 -9.891 -9.344 1 97.81 92 GLN A O 1
ATOM 714 N N . LYS A 1 93 ? -4.855 -10.555 -11.281 1 97.44 93 LYS A N 1
ATOM 715 C CA . LYS A 1 93 ? -4.969 -9.242 -11.891 1 97.44 93 LYS A CA 1
ATOM 716 C C . LYS A 1 93 ? -6.41 -8.742 -11.875 1 97.44 93 LYS A C 1
ATOM 718 O O . LYS A 1 93 ? -6.668 -7.574 -11.578 1 97.44 93 LYS A O 1
ATOM 723 N N . ALA A 1 94 ? -7.324 -9.617 -12.188 1 97.56 94 ALA A N 1
ATOM 724 C CA . ALA A 1 94 ? -8.742 -9.266 -12.18 1 97.56 94 ALA A CA 1
ATOM 725 C C . ALA A 1 94 ? -9.203 -8.875 -10.781 1 97.56 94 ALA A C 1
ATOM 727 O O . ALA A 1 94 ? -9.945 -7.898 -10.609 1 97.56 94 ALA A O 1
ATOM 728 N N . LEU A 1 95 ? -8.766 -9.641 -9.828 1 97.5 95 LEU A N 1
ATOM 729 C CA . LEU A 1 95 ? -9.109 -9.312 -8.445 1 97.5 95 LEU A CA 1
ATOM 730 C C . LEU A 1 95 ? -8.5 -7.98 -8.039 1 97.5 95 LEU A C 1
ATOM 732 O O . LEU A 1 95 ? -9.172 -7.141 -7.441 1 97.5 95 LEU A O 1
ATOM 736 N N . GLN A 1 96 ? -7.277 -7.84 -8.344 1 96.5 96 GLN A N 1
ATOM 737 C CA . GLN A 1 96 ? -6.602 -6.59 -8.016 1 96.5 96 GLN A CA 1
ATOM 738 C C . GLN A 1 96 ? -7.344 -5.391 -8.602 1 96.5 96 GLN A C 1
ATOM 740 O O . GLN A 1 96 ? -7.539 -4.383 -7.922 1 96.5 96 GLN A O 1
ATOM 745 N N . SER A 1 97 ? -7.707 -5.5 -9.867 1 96.5 97 SER A N 1
ATOM 746 C CA . SER A 1 97 ? -8.453 -4.434 -10.523 1 96.5 97 SER A CA 1
ATOM 747 C C . SER A 1 97 ? -9.766 -4.148 -9.789 1 96.5 97 SER A C 1
ATOM 749 O O . SER A 1 97 ? -10.125 -2.986 -9.594 1 96.5 97 SER A O 1
ATOM 751 N N . LYS A 1 98 ? -10.438 -5.176 -9.391 1 96.31 98 LYS A N 1
ATOM 752 C CA . LYS A 1 98 ? -11.688 -5.035 -8.648 1 96.31 98 LYS A CA 1
ATOM 753 C C . LYS A 1 98 ? -11.453 -4.34 -7.312 1 96.31 98 LYS A C 1
ATOM 755 O O . LYS A 1 98 ? -12.203 -3.436 -6.938 1 96.31 98 LYS A O 1
ATOM 760 N N . LEU A 1 99 ? -10.445 -4.746 -6.625 1 96.94 99 LEU A N 1
ATOM 761 C CA . LEU A 1 99 ? -10.125 -4.145 -5.332 1 96.94 99 LEU A CA 1
ATOM 762 C C . LEU A 1 99 ? -9.727 -2.682 -5.5 1 96.94 99 LEU A C 1
ATOM 764 O O . LEU A 1 99 ? -10.047 -1.849 -4.648 1 96.94 99 LEU A O 1
ATOM 768 N N . GLU A 1 100 ? -9.039 -2.348 -6.531 1 96.12 100 GLU A N 1
ATOM 769 C CA . GLU A 1 100 ? -8.68 -0.966 -6.824 1 96.12 100 GLU A CA 1
ATOM 770 C C . GLU A 1 100 ? -9.922 -0.097 -7.016 1 96.12 100 GLU A C 1
ATOM 772 O O . GLU A 1 100 ? -9.969 1.033 -6.527 1 96.12 100 GLU A O 1
ATOM 777 N N . ASP A 1 101 ? -10.898 -0.633 -7.742 1 96.44 101 ASP A N 1
ATOM 778 C CA . ASP A 1 101 ? -12.148 0.094 -7.945 1 96.44 101 ASP A CA 1
ATOM 779 C C . ASP A 1 101 ? -12.852 0.357 -6.617 1 96.44 101 ASP A C 1
ATOM 781 O O . ASP A 1 101 ? -13.367 1.453 -6.391 1 96.44 101 ASP A O 1
ATOM 785 N N . ILE A 1 102 ? -12.844 -0.626 -5.844 1 97.5 102 ILE A N 1
ATOM 786 C CA . ILE A 1 102 ? -13.477 -0.494 -4.535 1 97.5 102 ILE A CA 1
ATOM 787 C C . ILE A 1 102 ? -12.727 0.53 -3.693 1 97.5 102 ILE A C 1
ATOM 789 O O . ILE A 1 102 ? -13.336 1.378 -3.039 1 97.5 102 ILE A O 1
ATOM 793 N N . ASN A 1 103 ? -11.422 0.46 -3.738 1 97.38 103 ASN A N 1
ATOM 794 C CA . ASN A 1 103 ? -10.602 1.429 -3.02 1 97.38 103 ASN A CA 1
ATOM 795 C C . ASN A 1 103 ? -10.875 2.855 -3.486 1 97.38 103 ASN A C 1
ATOM 797 O O . ASN A 1 103 ? -10.898 3.783 -2.676 1 97.38 103 ASN A O 1
ATOM 801 N N . LYS A 1 104 ? -11.047 3.033 -4.766 1 97.5 104 LYS A N 1
ATOM 802 C CA . LYS A 1 104 ? -11.383 4.352 -5.297 1 97.5 104 LYS A CA 1
ATOM 803 C C . LYS A 1 104 ? -12.672 4.879 -4.688 1 97.5 104 LYS A C 1
ATOM 805 O O . LYS A 1 104 ? -12.758 6.055 -4.32 1 97.5 104 LYS A O 1
ATOM 810 N N . ALA A 1 105 ? -13.633 4.016 -4.621 1 97.62 105 ALA A N 1
ATOM 811 C CA . ALA A 1 105 ? -14.922 4.398 -4.055 1 97.62 105 ALA A CA 1
ATOM 812 C C . ALA A 1 105 ? -14.781 4.781 -2.584 1 97.62 105 ALA A C 1
ATOM 814 O O . ALA A 1 105 ? -15.398 5.75 -2.125 1 97.62 105 ALA A O 1
ATOM 815 N N . ILE A 1 106 ? -13.977 4.004 -1.854 1 97.88 106 ILE A N 1
ATOM 816 C CA . ILE A 1 106 ? -13.727 4.309 -0.449 1 97.88 106 ILE A CA 1
ATOM 817 C C . ILE A 1 106 ? -13 5.645 -0.333 1 97.88 106 ILE A C 1
ATOM 819 O O . ILE A 1 106 ? -13.312 6.461 0.539 1 97.88 106 ILE A O 1
ATOM 823 N N . SER A 1 107 ? -12.086 5.879 -1.226 1 98.12 107 SER A N 1
ATOM 824 C CA . SER A 1 107 ? -11.141 6.988 -1.102 1 98.12 107 SER A CA 1
ATOM 825 C C . SER A 1 107 ? -11.758 8.297 -1.593 1 98.12 107 SER A C 1
ATOM 827 O O . SER A 1 10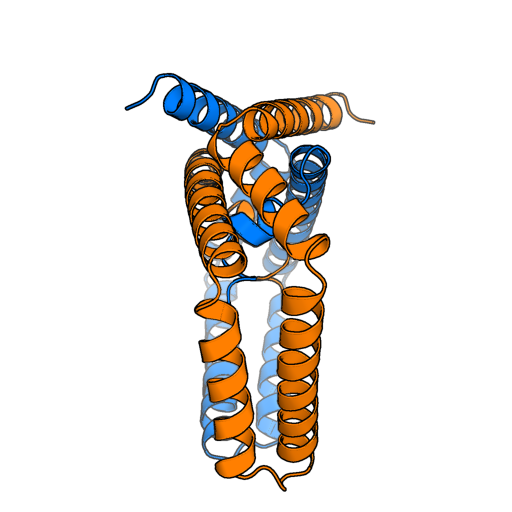7 ? -11.297 9.375 -1.229 1 98.12 107 SER A O 1
ATOM 829 N N . ASP A 1 108 ? -12.766 8.164 -2.371 1 97.75 108 ASP A N 1
ATOM 830 C CA . ASP A 1 108 ? -13.328 9.32 -3.066 1 97.75 108 ASP A CA 1
ATOM 831 C C . ASP A 1 108 ? -13.703 10.43 -2.082 1 97.75 108 ASP A C 1
ATOM 833 O O . ASP A 1 108 ? -13.383 11.594 -2.301 1 97.75 108 ASP A O 1
ATOM 837 N N . PRO A 1 109 ? -14.32 10.102 -0.95 1 97.44 109 PRO A N 1
ATOM 838 C CA . PRO A 1 109 ? -14.711 11.172 -0.023 1 97.44 109 PRO A CA 1
ATOM 839 C C . PRO A 1 109 ? -13.562 11.602 0.889 1 97.44 109 PRO A C 1
ATOM 841 O O . PRO A 1 109 ? -13.742 12.469 1.745 1 97.44 109 PRO A O 1
ATOM 844 N N . LEU A 1 110 ? -12.414 11.023 0.714 1 97.81 110 LEU A N 1
ATOM 845 C CA . LEU A 1 110 ? -1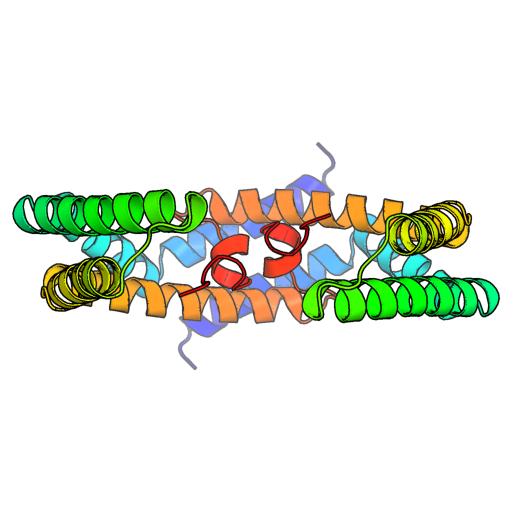1.289 11.258 1.615 1 97.81 110 LEU A CA 1
ATOM 846 C C . LEU A 1 110 ? -10.195 12.062 0.922 1 97.81 110 LEU A C 1
ATOM 848 O O . LEU A 1 110 ? -10.047 11.984 -0.3 1 97.81 110 LEU A O 1
ATOM 852 N N . ALA A 1 111 ? -9.422 12.734 1.678 1 94.88 111 ALA A N 1
ATOM 853 C CA . ALA A 1 111 ? -8.289 13.492 1.154 1 94.88 111 ALA A CA 1
ATOM 854 C C . ALA A 1 111 ? -7.055 12.609 1.015 1 94.88 111 ALA A C 1
ATOM 856 O O . ALA A 1 111 ? -5.957 13.102 0.75 1 94.88 111 ALA A O 1
ATOM 857 N N . VAL A 1 112 ? -7.223 11.328 1.306 1 95.12 112 VAL A N 1
ATOM 858 C CA . VAL A 1 112 ? -6.137 10.352 1.222 1 95.12 112 VAL A CA 1
ATOM 859 C C . VAL A 1 112 ? -6.605 9.125 0.451 1 95.12 112 VAL A C 1
ATOM 861 O O . VAL A 1 112 ? -7.809 8.883 0.323 1 95.12 112 VAL A O 1
ATOM 864 N N . ASP A 1 113 ? -5.633 8.477 -0.005 1 96.31 113 ASP A N 1
ATOM 865 C CA . ASP A 1 113 ? -5.891 7.16 -0.572 1 96.31 113 ASP A CA 1
ATOM 866 C C . ASP A 1 113 ? -6.004 6.102 0.524 1 96.31 113 ASP A C 1
ATOM 868 O O . ASP A 1 113 ? -5.023 5.801 1.205 1 96.31 113 ASP A O 1
ATOM 872 N N . PHE A 1 114 ? -7.129 5.508 0.614 1 97 114 PHE A N 1
ATOM 873 C CA . PHE A 1 114 ? -7.363 4.551 1.688 1 97 114 PHE A CA 1
ATOM 874 C C . PHE A 1 114 ? -6.398 3.377 1.586 1 97 114 PHE A C 1
ATOM 876 O O . PHE A 1 114 ? -5.727 3.031 2.561 1 97 114 PHE A O 1
ATOM 883 N N . GLY A 1 115 ? -6.398 2.729 0.456 1 95.06 115 GLY A N 1
ATOM 884 C CA . GLY A 1 115 ? -5.527 1.581 0.258 1 95.06 115 GLY A CA 1
ATOM 885 C C . GLY A 1 115 ? -4.07 1.882 0.553 1 95.06 115 GLY A C 1
ATOM 886 O O . GLY A 1 115 ? -3.398 1.111 1.243 1 95.06 115 GLY A O 1
ATOM 887 N N . GLY A 1 116 ? -3.555 2.92 0.035 1 92.81 116 GLY A N 1
ATOM 888 C CA . GLY A 1 116 ? -2.186 3.344 0.275 1 92.81 116 GLY A CA 1
ATOM 889 C C . GLY A 1 116 ? -1.884 3.588 1.741 1 92.81 116 GLY A C 1
ATOM 890 O O . GLY A 1 116 ? -0.839 3.168 2.244 1 92.81 116 GLY A O 1
ATOM 891 N N . GLU A 1 117 ? -2.756 4.289 2.428 1 91.56 117 GLU A N 1
ATOM 892 C CA . GLU A 1 117 ? -2.564 4.613 3.838 1 91.56 117 GLU A CA 1
ATOM 893 C C . GLU A 1 117 ? -2.754 3.383 4.719 1 91.56 117 GLU A C 1
ATOM 895 O O . GLU A 1 117 ? -2.031 3.199 5.699 1 91.56 117 GLU A O 1
ATOM 900 N N . ALA A 1 118 ? -3.682 2.604 4.434 1 88.19 118 ALA A N 1
ATOM 901 C CA . ALA A 1 118 ? -4.051 1.456 5.258 1 88.19 118 ALA A CA 1
ATOM 902 C C . ALA A 1 118 ? -3.08 0.298 5.055 1 88.19 118 ALA A C 1
ATOM 904 O O . ALA A 1 118 ? -2.83 -0.479 5.98 1 88.19 118 ALA A O 1
ATOM 905 N N . GLY A 1 119 ? -2.656 0.105 3.809 1 81.75 119 GLY A N 1
ATOM 906 C CA . GLY A 1 119 ? -1.768 -1.001 3.49 1 81.75 119 GLY A CA 1
ATOM 907 C C . GLY A 1 119 ? -0.331 -0.751 3.906 1 81.75 119 GLY A C 1
ATOM 908 O O . GLY A 1 119 ? 0.517 -1.64 3.797 1 81.75 119 GLY A O 1
ATOM 909 N N . GLY A 1 120 ? -0.053 0.276 4.453 1 68.38 120 GLY A N 1
A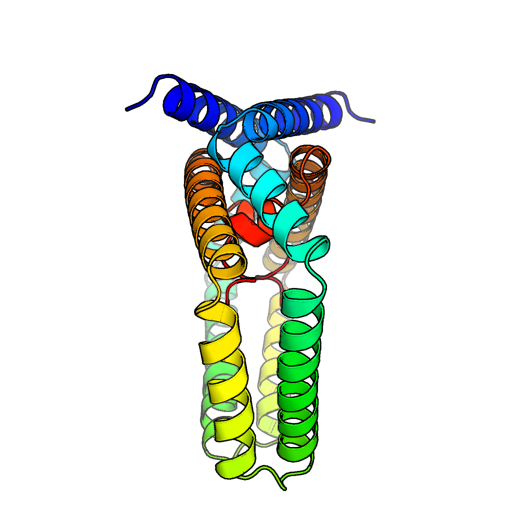TOM 910 C CA . GLY A 1 120 ? 1.263 0.592 4.984 1 68.38 120 GLY A CA 1
ATOM 911 C C . GLY A 1 120 ? 2.297 0.858 3.908 1 68.38 120 GLY A C 1
ATOM 912 O O . GLY A 1 120 ? 3.484 1.01 4.203 1 68.38 120 GLY A O 1
ATOM 913 N N . CYS A 1 121 ? 2.127 0.505 2.658 1 59.19 121 CYS A N 1
ATOM 914 C CA . CYS A 1 121 ? 3.164 0.609 1.637 1 59.19 121 CYS A CA 1
ATOM 915 C C . CYS A 1 121 ? 3.746 2.018 1.593 1 59.19 121 CYS A C 1
ATOM 917 O O . CYS A 1 121 ? 4.926 2.195 1.29 1 59.19 121 CYS A O 1
ATOM 919 N N . CYS A 1 122 ? 3.008 3.098 1.611 1 47.16 122 CYS A N 1
ATOM 920 C CA . CYS A 1 122 ? 3.471 4.473 1.449 1 47.16 122 CYS A CA 1
ATOM 921 C C . CYS A 1 122 ? 4.387 4.879 2.6 1 47.16 122 CYS A C 1
ATOM 923 O O . CYS A 1 122 ? 5.023 5.93 2.549 1 47.16 122 CYS A O 1
ATOM 925 N N . GLN A 1 123 ? 4.211 4.203 3.738 1 44.06 123 GLN A N 1
ATOM 926 C CA . GLN A 1 123 ? 4.793 4.887 4.887 1 44.06 123 GLN A CA 1
ATOM 927 C C . GLN A 1 123 ? 6.281 4.582 5.016 1 44.06 123 GLN A C 1
ATOM 929 O O . GLN A 1 123 ? 6.691 3.824 5.898 1 44.06 123 GLN A O 1
ATOM 934 N N . ASP A 1 124 ? 6.93 4.301 3.926 1 36.69 124 ASP A N 1
ATOM 935 C CA . ASP A 1 124 ? 8.328 4.27 4.332 1 36.69 124 ASP A CA 1
ATOM 936 C C . ASP A 1 124 ? 8.727 5.566 5.039 1 36.69 124 ASP A C 1
ATOM 938 O O . ASP A 1 124 ? 8.609 6.652 4.469 1 36.69 124 ASP A O 1
ATOM 942 N N . GLU A 1 125 ? 8.398 5.805 6.352 1 33.22 125 GLU A N 1
ATOM 943 C CA . GLU A 1 125 ? 9.195 6.746 7.133 1 33.22 125 GLU A CA 1
ATOM 944 C C . GLU A 1 125 ? 10.648 6.746 6.684 1 33.22 125 GLU A C 1
ATOM 946 O O . GLU A 1 125 ? 11.203 5.691 6.355 1 33.22 125 GLU A O 1
ATOM 951 N N . MET B 1 1 ? -23.172 -0.938 -16.016 1 42.34 1 MET B N 1
ATOM 952 C CA . MET B 1 1 ? -22.266 -1.379 -14.969 1 42.34 1 MET B CA 1
ATOM 953 C C . MET B 1 1 ? -22.906 -2.48 -14.125 1 42.34 1 MET B C 1
ATOM 955 O O . MET B 1 1 ? -24.094 -2.428 -13.828 1 42.34 1 MET B O 1
ATOM 959 N N . SER B 1 2 ? -22.328 -3.742 -14 1 55.28 2 SER B N 1
ATOM 960 C CA . SER B 1 2 ? -22.984 -4.883 -13.375 1 55.28 2 SER B CA 1
ATOM 961 C C . SER B 1 2 ? -23.469 -4.539 -11.969 1 55.28 2 SER B C 1
ATOM 963 O O . SER B 1 2 ? -22.922 -3.637 -11.32 1 55.28 2 SER B O 1
ATOM 965 N N . VAL B 1 3 ? -24.719 -4.961 -11.688 1 54.22 3 VAL B N 1
ATOM 966 C CA . VAL B 1 3 ? -25.391 -4.746 -10.414 1 54.22 3 VAL B CA 1
ATOM 967 C C . VAL B 1 3 ? -24.422 -4.996 -9.258 1 54.22 3 VAL B C 1
ATOM 969 O O . VAL B 1 3 ? -24.438 -4.277 -8.258 1 54.22 3 VAL B O 1
ATOM 972 N N . GLN B 1 4 ? -23.547 -5.918 -9.375 1 60.03 4 GLN B N 1
ATOM 973 C CA . GLN B 1 4 ? -22.609 -6.27 -8.312 1 60.03 4 GLN B CA 1
ATOM 974 C C . GLN B 1 4 ? -21.531 -5.191 -8.141 1 60.03 4 GLN B C 1
ATOM 976 O O . GLN B 1 4 ? -21.188 -4.82 -7.02 1 60.03 4 GLN B O 1
ATOM 981 N N . THR B 1 5 ? -21.062 -4.645 -9.281 1 65.5 5 THR B N 1
ATOM 982 C CA . THR B 1 5 ? -20.062 -3.592 -9.219 1 65.5 5 THR B CA 1
ATOM 983 C C . THR B 1 5 ? -20.609 -2.352 -8.523 1 65.5 5 THR B C 1
ATOM 985 O O . THR B 1 5 ? -19.938 -1.739 -7.695 1 65.5 5 THR B O 1
ATOM 988 N N . ASP B 1 6 ? -21.891 -2.348 -8.68 1 79.75 6 ASP B N 1
ATOM 989 C CA . ASP B 1 6 ? -22.547 -1.162 -8.133 1 79.75 6 ASP B CA 1
ATOM 990 C C . ASP B 1 6 ? -22.703 -1.278 -6.617 1 79.75 6 ASP B C 1
ATOM 992 O O . ASP B 1 6 ? -22.469 -0.313 -5.887 1 79.75 6 ASP B O 1
ATOM 996 N N . LYS B 1 7 ? -22.844 -2.594 -6.191 1 89.06 7 LYS B N 1
ATOM 997 C CA . LYS B 1 7 ? -23.062 -2.791 -4.762 1 89.06 7 LYS B CA 1
ATOM 998 C C . LYS B 1 7 ? -21.766 -2.631 -3.977 1 89.06 7 LYS B C 1
ATOM 1000 O O . LYS 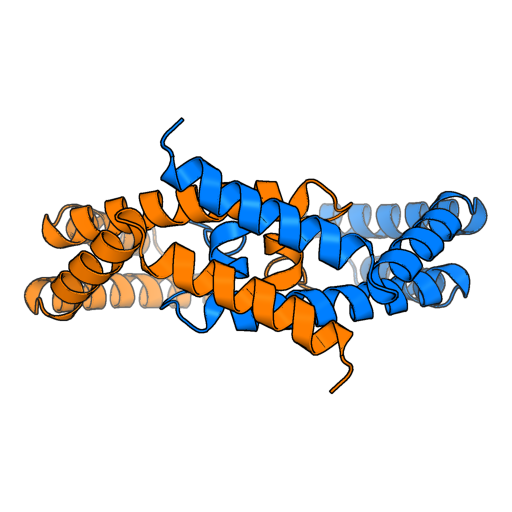B 1 7 ? -21.75 -1.999 -2.918 1 89.06 7 LYS B O 1
ATOM 1005 N N . LEU B 1 8 ? -20.656 -3.115 -4.531 1 94.38 8 LEU B N 1
ATOM 1006 C CA . LEU B 1 8 ? -19.375 -3.037 -3.861 1 94.38 8 LEU B CA 1
ATOM 1007 C C . LEU B 1 8 ? -18.875 -1.596 -3.807 1 94.38 8 LEU B C 1
ATOM 1009 O O . LEU B 1 8 ? -18.375 -1.146 -2.771 1 94.38 8 LEU B O 1
ATOM 1013 N N . GLU B 1 9 ? -19.109 -0.935 -4.871 1 93.38 9 GLU B N 1
ATOM 1014 C CA . GLU B 1 9 ? -18.703 0.468 -4.906 1 93.38 9 GLU B CA 1
ATOM 1015 C C . GLU B 1 9 ? -19.531 1.305 -3.934 1 93.38 9 GLU B C 1
ATOM 1017 O O . GLU B 1 9 ? -19 2.23 -3.307 1 93.38 9 GLU B O 1
ATOM 1022 N N . GLN B 1 10 ? -20.766 0.944 -3.82 1 94.44 10 GLN B N 1
ATOM 1023 C CA . GLN B 1 10 ? -21.625 1.646 -2.863 1 94.44 10 GLN B CA 1
ATOM 1024 C C . GLN B 1 10 ? -21.172 1.368 -1.43 1 94.44 10 GLN B C 1
ATOM 1026 O O . GLN B 1 10 ? -21.125 2.283 -0.604 1 94.44 10 GLN B O 1
ATOM 1031 N N . LEU B 1 11 ? -20.875 0.099 -1.13 1 96.06 11 LEU B N 1
ATOM 1032 C CA . LEU B 1 11 ? -20.359 -0.237 0.191 1 96.06 11 LEU B CA 1
ATOM 1033 C C . LEU B 1 11 ? -19.062 0.512 0.47 1 96.06 11 LEU B C 1
ATOM 1035 O O . LEU B 1 11 ? -18.859 1.012 1.578 1 96.06 11 LEU B O 1
ATOM 1039 N N . GLY B 1 12 ? -18.234 0.546 -0.567 1 97.06 12 GLY B N 1
ATOM 1040 C CA . GLY B 1 12 ? -17 1.318 -0.445 1 97.06 12 GLY B CA 1
ATOM 1041 C C . GLY B 1 12 ? -17.25 2.789 -0.172 1 97.06 12 GLY B C 1
ATOM 1042 O O . GLY B 1 12 ? -16.625 3.375 0.716 1 97.06 12 GLY B O 1
ATOM 1043 N N . SER B 1 13 ? -18.172 3.396 -0.899 1 96.69 13 SER B N 1
ATOM 1044 C CA . SER B 1 13 ? -18.5 4.805 -0.716 1 96.69 13 SER B CA 1
ATOM 1045 C C . SER B 1 13 ? -19.078 5.059 0.674 1 96.69 13 SER B C 1
ATOM 1047 O O . SER B 1 13 ? -18.734 6.047 1.322 1 96.69 13 SER B O 1
ATOM 1049 N N . ASP B 1 14 ? -19.938 4.152 1.104 1 96.44 14 ASP B N 1
ATOM 1050 C CA . ASP B 1 14 ? -20.5 4.273 2.443 1 96.44 14 ASP B CA 1
ATOM 1051 C C . ASP B 1 14 ? -19.422 4.227 3.512 1 96.44 14 ASP B C 1
ATOM 1053 O O . ASP B 1 14 ? -19.453 5.004 4.469 1 96.44 14 ASP B O 1
ATOM 1057 N N . LEU B 1 15 ? -18.5 3.363 3.365 1 97.75 15 LEU B N 1
ATOM 1058 C CA . LEU B 1 15 ? -17.391 3.264 4.297 1 97.75 15 LEU B CA 1
ATOM 1059 C C . LEU B 1 15 ? -16.547 4.539 4.285 1 97.75 15 LEU B C 1
ATOM 1061 O O . LEU B 1 15 ? -16.234 5.086 5.34 1 97.75 15 LEU B O 1
ATOM 1065 N N . GLY B 1 16 ? -16.234 4.992 3.08 1 98.19 16 GLY B N 1
ATOM 1066 C CA . GLY B 1 16 ? -15.484 6.234 2.971 1 98.19 16 GLY B CA 1
ATOM 1067 C C . GLY B 1 16 ? -16.172 7.406 3.646 1 98.19 16 GLY B C 1
ATOM 1068 O O . GLY B 1 16 ? -15.531 8.188 4.352 1 98.19 16 GLY B O 1
ATOM 1069 N N . GLU B 1 17 ? -17.484 7.543 3.432 1 97.81 17 GLU B N 1
ATOM 1070 C CA . GLU B 1 17 ? -18.25 8.617 4.051 1 97.81 17 GLU B CA 1
ATOM 1071 C C . GLU B 1 17 ? -18.25 8.492 5.574 1 97.81 17 GLU B C 1
ATOM 1073 O O . GLU B 1 17 ? -18.141 9.484 6.289 1 97.81 17 GLU B O 1
ATOM 1078 N N . ALA B 1 18 ? -18.375 7.273 6.02 1 97.94 18 ALA B N 1
ATOM 1079 C CA . ALA B 1 18 ? -18.359 7.039 7.461 1 97.94 18 ALA B CA 1
ATOM 1080 C C . ALA B 1 18 ? -17 7.406 8.047 1 97.94 18 ALA B C 1
ATOM 1082 O O . ALA B 1 18 ? -16.922 7.98 9.141 1 97.94 18 ALA B O 1
ATOM 1083 N N . ILE B 1 19 ? -15.914 7.078 7.379 1 98.06 19 ILE B N 1
ATOM 1084 C CA . ILE B 1 19 ? -14.57 7.438 7.812 1 98.06 19 ILE B CA 1
ATOM 1085 C C . ILE B 1 19 ? -14.445 8.953 7.887 1 98.06 19 ILE B C 1
ATOM 1087 O O . ILE B 1 19 ? -13.906 9.492 8.859 1 98.06 19 ILE B O 1
ATOM 1091 N N . ALA B 1 20 ? -14.977 9.648 6.898 1 98 20 ALA B N 1
ATOM 1092 C CA . ALA B 1 20 ? -14.875 11.102 6.816 1 98 20 ALA B CA 1
ATOM 1093 C C . ALA B 1 20 ? -15.562 11.766 8.008 1 98 20 ALA B C 1
ATOM 1095 O O . ALA B 1 20 ? -15.289 12.922 8.32 1 98 20 ALA B O 1
ATOM 1096 N N . GLU B 1 21 ? -16.406 11.062 8.727 1 97.38 21 GLU B N 1
ATOM 1097 C CA . GLU B 1 21 ? -17.188 11.625 9.828 1 97.38 21 GLU B CA 1
ATOM 1098 C C . GLU B 1 21 ? -16.547 11.312 11.18 1 97.38 21 GLU B C 1
ATOM 1100 O O . GLU B 1 21 ? -17.047 11.727 12.219 1 97.38 21 GLU B O 1
ATOM 1105 N N . THR B 1 22 ? -15.398 10.609 11.141 1 97.44 22 THR B N 1
ATOM 1106 C CA . THR B 1 22 ? -14.734 10.273 12.398 1 97.44 22 THR B CA 1
ATOM 1107 C C . THR B 1 22 ? -13.969 11.477 12.945 1 97.44 22 THR B C 1
ATOM 1109 O O . THR B 1 22 ? -13.508 12.32 12.18 1 97.44 22 THR B O 1
ATOM 1112 N N . PRO B 1 23 ? -13.805 11.5 14.305 1 97.75 23 PRO B N 1
ATOM 1113 C CA . PRO B 1 23 ? -12.977 12.562 14.891 1 97.75 23 PRO B CA 1
ATOM 1114 C C . PRO B 1 23 ? -11.539 12.523 14.391 1 97.75 23 PRO B C 1
ATOM 1116 O O . PRO B 1 23 ? -10.914 13.57 14.227 1 97.75 23 PRO B O 1
ATOM 1119 N N . GLU B 1 24 ? -11.047 11.312 14.164 1 97.88 24 GLU B N 1
ATOM 1120 C CA . GLU B 1 24 ? -9.688 11.18 13.648 1 97.88 24 GLU B CA 1
ATOM 1121 C C . GLU B 1 24 ? -9.539 11.859 12.297 1 97.88 24 GLU B C 1
ATOM 1123 O O . GLU B 1 24 ? -8.555 12.562 12.055 1 97.88 24 GLU B O 1
ATOM 1128 N N . TYR B 1 25 ? -10.438 11.688 11.445 1 98.44 25 TYR B N 1
ATOM 1129 C CA . TYR B 1 25 ? -10.367 12.289 10.117 1 98.44 25 TYR B CA 1
ATOM 1130 C C . TYR B 1 25 ? -10.531 13.805 10.188 1 98.44 25 TYR B C 1
ATOM 1132 O O . TYR B 1 25 ? -9.812 14.547 9.523 1 98.44 25 TYR B O 1
ATOM 1140 N N . GLU B 1 26 ? -11.453 14.266 10.93 1 98.31 26 GLU B N 1
ATOM 1141 C CA . GLU B 1 26 ? -11.695 15.695 11.094 1 98.31 26 GLU B CA 1
ATOM 1142 C C . GLU B 1 26 ? -10.453 16.406 11.633 1 98.31 26 GLU B C 1
ATOM 1144 O O . GLU B 1 26 ? -10.07 17.469 11.133 1 98.31 26 GLU B O 1
ATOM 1149 N N . THR B 1 27 ? -9.852 15.812 12.641 1 98.75 27 THR B N 1
ATOM 1150 C CA . THR B 1 27 ? -8.641 16.391 13.211 1 98.75 27 THR B CA 1
ATOM 1151 C C . THR B 1 27 ? -7.52 16.438 12.18 1 98.75 27 THR B C 1
ATOM 1153 O O . THR B 1 27 ? -6.773 17.406 12.102 1 98.75 27 THR B O 1
ATOM 1156 N N . PHE B 1 28 ? -7.398 15.391 11.43 1 98.75 28 PHE B N 1
ATOM 1157 C CA . PHE B 1 28 ? -6.422 15.336 10.352 1 98.75 28 PHE B CA 1
ATOM 1158 C C . PHE B 1 28 ? -6.617 16.5 9.383 1 98.75 28 PHE B C 1
ATOM 1160 O O . PHE B 1 28 ? -5.668 17.219 9.078 1 98.75 28 PHE B O 1
ATOM 1167 N N . GLU B 1 29 ? -7.844 16.688 8.906 1 98.56 29 GLU B N 1
ATOM 1168 C CA . GLU B 1 29 ? -8.125 17.75 7.961 1 98.56 29 GLU B CA 1
ATOM 1169 C C . GLU B 1 29 ? -7.836 19.125 8.57 1 98.56 29 GLU B C 1
ATOM 1171 O O . GLU B 1 29 ? -7.27 20 7.902 1 98.56 29 GLU B O 1
ATOM 1176 N N . GLU B 1 30 ? -8.203 19.312 9.742 1 98.69 30 GLU B N 1
ATOM 1177 C CA . GLU B 1 30 ? -8.023 20.594 10.414 1 98.69 30 GLU B CA 1
ATOM 1178 C C . GLU B 1 30 ? -6.547 20.922 10.586 1 98.69 30 GLU B C 1
ATOM 1180 O O . GLU B 1 30 ? -6.117 22.047 10.297 1 98.69 30 GLU B O 1
ATOM 1185 N N . THR B 1 31 ? -5.832 19.938 11.055 1 98.75 31 THR B N 1
ATOM 1186 C CA . THR B 1 31 ? -4.41 20.172 11.281 1 98.75 31 THR B CA 1
ATOM 1187 C C . THR B 1 31 ? -3.666 20.328 9.961 1 98.75 31 THR B C 1
ATOM 1189 O O . THR B 1 31 ? -2.73 21.125 9.852 1 98.75 31 THR B O 1
ATOM 1192 N N . LYS B 1 32 ? -4.055 19.609 9 1 98.62 32 LYS B N 1
ATOM 1193 C CA . LYS B 1 32 ? -3.49 19.781 7.668 1 98.62 32 LYS B CA 1
ATOM 1194 C C . LYS B 1 32 ? -3.701 21.203 7.16 1 98.62 32 LYS B C 1
ATOM 1196 O O . LYS B 1 32 ? -2.766 21.844 6.672 1 98.62 32 LYS B O 1
ATOM 1201 N N . ALA B 1 33 ? -4.895 21.656 7.246 1 98.62 33 ALA B N 1
ATOM 1202 C CA . ALA B 1 33 ? -5.234 23.016 6.809 1 98.62 33 ALA B CA 1
ATOM 1203 C C . ALA B 1 33 ? -4.406 24.047 7.559 1 98.62 33 ALA B C 1
ATOM 1205 O O . ALA B 1 33 ? -3.965 25.047 6.969 1 98.62 33 ALA B O 1
ATOM 1206 N N . ALA B 1 34 ? -4.191 23.844 8.805 1 98.75 34 ALA B N 1
ATOM 1207 C CA . ALA B 1 34 ? -3.4 24.766 9.625 1 98.75 34 ALA B CA 1
ATOM 1208 C C . ALA B 1 34 ? -1.957 24.828 9.133 1 98.75 34 ALA B C 1
ATOM 1210 O O . ALA B 1 34 ? -1.366 25.906 9.062 1 98.75 34 ALA B O 1
ATOM 1211 N N . VAL B 1 35 ? -1.432 23.688 8.789 1 98.62 35 VAL B N 1
ATOM 1212 C CA . VAL B 1 35 ? -0.074 23.625 8.258 1 98.62 35 VAL B CA 1
ATOM 1213 C C . VAL B 1 35 ? -0.017 24.328 6.902 1 98.62 35 VAL B C 1
ATOM 1215 O O . VAL B 1 35 ? 0.89 25.125 6.648 1 98.62 35 VAL B O 1
ATOM 1218 N N . GLU B 1 36 ? -0.999 24.078 6.094 1 98.5 36 GLU B N 1
ATOM 1219 C CA . GLU B 1 36 ? -1.016 24.641 4.746 1 98.5 36 GLU B CA 1
ATOM 1220 C C . GLU B 1 36 ? -1.153 26.172 4.781 1 98.5 36 GLU B C 1
ATOM 1222 O O . GLU B 1 36 ? -0.655 26.859 3.891 1 98.5 36 GLU B O 1
ATOM 1227 N N . ALA B 1 37 ? -1.694 26.625 5.77 1 98.44 37 ALA B N 1
ATOM 1228 C CA . ALA B 1 37 ? -1.991 28.047 5.852 1 98.44 37 ALA B CA 1
ATOM 1229 C C . ALA B 1 37 ? -0.88 28.797 6.586 1 98.44 37 ALA B C 1
ATOM 1231 O O . ALA B 1 37 ? -0.893 30.031 6.652 1 98.44 37 ALA B O 1
ATOM 1232 N N . ASP B 1 38 ? 0.102 28.125 7.156 1 98.69 38 ASP B N 1
ATOM 1233 C CA . ASP B 1 38 ? 1.146 28.75 7.969 1 98.69 38 ASP B CA 1
ATOM 1234 C C . ASP B 1 38 ? 2.396 29.016 7.137 1 98.69 38 ASP B C 1
ATOM 1236 O O . ASP B 1 38 ? 3.146 28.094 6.809 1 98.69 38 ASP B O 1
ATOM 1240 N N . ASP B 1 39 ? 2.664 30.281 6.891 1 98.44 39 ASP B N 1
ATOM 1241 C CA . ASP B 1 39 ? 3.762 30.672 6.012 1 98.44 39 ASP B CA 1
ATOM 1242 C C . ASP B 1 39 ? 5.105 30.219 6.578 1 98.44 39 ASP B C 1
ATOM 1244 O O . ASP B 1 39 ? 6.008 29.844 5.828 1 98.44 39 ASP B O 1
ATOM 1248 N N . GLU B 1 40 ? 5.184 30.344 7.848 1 98.25 40 GLU B N 1
ATOM 1249 C CA . GLU B 1 40 ? 6.438 29.938 8.469 1 98.25 40 GLU B CA 1
ATOM 1250 C C . GLU B 1 40 ? 6.68 28.438 8.281 1 98.25 40 GLU B C 1
ATOM 1252 O O . GLU B 1 40 ? 7.785 28.016 7.93 1 98.25 40 GLU B O 1
ATOM 1257 N N . ILE B 1 41 ? 5.691 27.656 8.492 1 98.56 41 ILE B N 1
ATOM 1258 C CA . ILE B 1 41 ? 5.805 26.219 8.312 1 98.56 41 ILE B CA 1
ATOM 1259 C C . ILE B 1 41 ? 6.066 25.906 6.844 1 98.56 41 ILE B C 1
ATOM 1261 O O . ILE B 1 41 ? 6.891 25.047 6.523 1 98.56 41 ILE B O 1
ATOM 1265 N N . GLN B 1 42 ? 5.391 26.594 5.938 1 98.62 42 GLN B N 1
ATOM 1266 C CA . GLN B 1 42 ? 5.613 26.391 4.508 1 98.62 42 GLN B CA 1
ATOM 1267 C C . GLN B 1 42 ? 7.066 26.672 4.133 1 98.62 42 GLN B C 1
ATOM 1269 O O . GLN B 1 42 ? 7.652 25.953 3.324 1 98.62 42 GLN B O 1
ATOM 1274 N N . ALA B 1 43 ? 7.594 27.688 4.723 1 98.44 43 ALA B N 1
ATOM 1275 C CA . ALA B 1 43 ? 8.992 28.016 4.469 1 98.44 43 ALA B CA 1
ATOM 1276 C C . ALA B 1 43 ? 9.922 26.906 4.984 1 98.44 43 ALA B C 1
ATOM 1278 O O . ALA B 1 43 ? 10.891 26.547 4.32 1 98.44 43 ALA B O 1
ATOM 1279 N N . GLN B 1 44 ? 9.609 26.406 6.176 1 98.44 44 GLN B N 1
ATOM 1280 C CA . GLN B 1 44 ? 10.414 25.344 6.75 1 98.44 44 GLN B CA 1
ATOM 1281 C C . GLN B 1 44 ? 10.289 24.062 5.93 1 98.44 44 GLN B C 1
ATOM 1283 O O . GLN B 1 44 ? 11.258 23.312 5.77 1 98.44 44 GLN B O 1
ATOM 1288 N N . ILE B 1 45 ? 9.164 23.719 5.422 1 98.56 45 ILE B N 1
ATOM 1289 C CA . ILE B 1 45 ? 8.961 22.578 4.551 1 98.56 45 ILE B CA 1
ATOM 1290 C C . ILE B 1 45 ? 9.812 22.734 3.289 1 98.56 45 ILE B C 1
ATOM 1292 O O . ILE B 1 45 ? 10.484 21.781 2.869 1 98.56 45 ILE B O 1
ATOM 1296 N N . ALA B 1 46 ? 9.766 23.906 2.684 1 98.31 46 ALA B N 1
ATOM 1297 C CA . ALA B 1 46 ? 10.555 24.172 1.484 1 98.31 46 ALA B CA 1
ATOM 1298 C C . ALA B 1 46 ? 12.039 23.969 1.75 1 98.31 46 ALA B C 1
ATOM 1300 O O . ALA B 1 46 ? 12.75 23.375 0.925 1 98.31 46 ALA B O 1
ATOM 1301 N N . LYS B 1 47 ? 12.43 24.484 2.893 1 98.25 47 LYS B N 1
ATOM 1302 C CA . LYS B 1 47 ? 13.82 24.328 3.293 1 98.25 47 LYS B CA 1
ATOM 1303 C C . LYS B 1 47 ? 14.188 22.844 3.428 1 98.25 47 LYS B C 1
ATOM 1305 O O . LYS B 1 47 ? 15.234 22.422 2.947 1 98.25 47 LYS B O 1
ATOM 1310 N N . PHE B 1 48 ? 13.398 22.031 4.078 1 98.62 48 PHE B N 1
ATOM 1311 C CA . PHE B 1 48 ? 13.586 20.594 4.23 1 98.62 48 PHE B CA 1
ATOM 1312 C C . PHE B 1 48 ? 13.648 19.906 2.873 1 98.62 48 PHE B C 1
ATOM 1314 O O . PHE B 1 48 ? 14.562 19.125 2.609 1 98.62 48 PHE B O 1
ATOM 1321 N N . GLN B 1 49 ? 12.734 20.219 2.031 1 98.38 49 GLN B N 1
ATOM 1322 C CA . GLN B 1 49 ? 12.672 19.609 0.707 1 98.38 49 GLN B CA 1
ATOM 1323 C C . GLN B 1 49 ? 13.906 19.953 -0.117 1 98.38 49 GLN B C 1
ATOM 1325 O O . GLN B 1 49 ? 14.438 19.094 -0.829 1 98.38 49 GLN B O 1
ATOM 1330 N N . ASP B 1 50 ? 14.289 21.219 -0.017 1 98.5 50 ASP B N 1
ATOM 1331 C CA . ASP B 1 50 ? 15.484 21.656 -0.73 1 98.5 50 ASP B CA 1
ATOM 1332 C C . ASP B 1 50 ? 16.703 20.844 -0.29 1 98.5 50 ASP B C 1
ATOM 1334 O O . ASP B 1 50 ? 17.469 20.359 -1.127 1 98.5 50 ASP B O 1
ATOM 1338 N N . HIS B 1 51 ? 16.875 20.719 1.033 1 98.56 51 HIS B N 1
ATOM 1339 C CA . HIS B 1 51 ? 17.984 19.922 1.557 1 98.56 51 HIS B CA 1
ATOM 1340 C C . HIS B 1 51 ? 17.891 18.469 1.122 1 98.56 51 HIS B C 1
ATOM 1342 O O . HIS B 1 51 ? 18.891 17.859 0.75 1 98.56 51 HIS B O 1
ATOM 1348 N N . ARG B 1 52 ? 16.781 17.969 1.139 1 98.19 52 ARG B N 1
ATOM 1349 C CA . ARG B 1 52 ? 16.547 16.578 0.742 1 98.19 52 ARG B CA 1
ATOM 1350 C C . ARG B 1 52 ? 16.859 16.375 -0.739 1 98.19 52 ARG B C 1
ATOM 1352 O O . ARG B 1 52 ? 17.531 15.422 -1.11 1 98.19 52 ARG B O 1
ATOM 1359 N N . ASP B 1 53 ? 16.266 17.203 -1.58 1 98.31 53 ASP B N 1
ATOM 1360 C CA . ASP B 1 53 ? 16.516 17.109 -3.016 1 98.31 53 ASP B CA 1
ATOM 1361 C C . ASP B 1 53 ? 18 17.219 -3.328 1 98.31 53 ASP B C 1
ATOM 1363 O O . ASP B 1 53 ? 18.531 16.453 -4.152 1 98.31 53 ASP B O 1
ATOM 1367 N N . THR B 1 54 ? 18.625 18.172 -2.707 1 98.31 54 THR B N 1
ATOM 1368 C CA . THR B 1 54 ? 20.062 18.344 -2.893 1 98.31 54 THR B CA 1
ATOM 1369 C C . THR B 1 54 ? 20.828 17.094 -2.488 1 98.31 54 THR B C 1
ATOM 1371 O O . THR B 1 54 ? 21.719 16.641 -3.213 1 98.31 54 THR B O 1
ATOM 1374 N N . PHE B 1 55 ? 20.516 16.531 -1.387 1 98.5 55 PHE B N 1
ATOM 1375 C CA . PHE B 1 55 ? 21.156 15.305 -0.895 1 98.5 55 PHE B CA 1
ATOM 1376 C C . PHE B 1 55 ? 20.922 14.148 -1.857 1 98.5 55 PHE B C 1
ATOM 1378 O O . PHE B 1 55 ? 21.859 13.438 -2.215 1 98.5 55 PHE B O 1
ATOM 1385 N N . MET B 1 56 ? 19.703 13.961 -2.289 1 97.88 56 MET B N 1
ATOM 1386 C CA . MET B 1 56 ? 19.359 12.859 -3.188 1 97.88 56 MET B CA 1
ATOM 1387 C C . MET B 1 56 ? 20.109 12.992 -4.512 1 97.88 56 MET B C 1
ATOM 1389 O O . MET B 1 56 ? 20.594 12 -5.055 1 97.88 56 MET B O 1
ATOM 1393 N N . THR B 1 57 ? 20.094 14.203 -5.051 1 98.12 57 THR B N 1
ATOM 1394 C CA . THR B 1 57 ? 20.828 14.469 -6.285 1 98.12 57 THR B CA 1
ATOM 1395 C C . THR B 1 57 ? 22.312 14.141 -6.125 1 98.12 57 THR B C 1
ATOM 1397 O O . THR B 1 57 ? 22.891 13.477 -6.984 1 98.12 57 THR B O 1
ATOM 1400 N N . ALA B 1 58 ? 22.891 14.656 -4.992 1 98 58 ALA B N 1
ATOM 1401 C CA . ALA B 1 58 ? 24.297 14.375 -4.715 1 98 58 ALA B CA 1
ATOM 1402 C C . ALA B 1 58 ? 24.547 12.883 -4.539 1 98 58 ALA B C 1
ATOM 1404 O O . ALA B 1 58 ? 25.578 12.359 -4.945 1 98 58 ALA B O 1
ATOM 1405 N N . ARG B 1 59 ? 23.703 12.164 -3.902 1 97.25 59 ARG B N 1
ATOM 1406 C CA . ARG B 1 59 ? 23.797 10.719 -3.684 1 97.25 59 ARG B CA 1
ATOM 1407 C C . ARG B 1 59 ? 23.812 9.969 -5.008 1 97.25 59 ARG B C 1
ATOM 1409 O O . ARG B 1 59 ? 24.641 9.062 -5.203 1 97.25 59 ARG B O 1
ATOM 1416 N N . GLN B 1 60 ? 22.953 10.312 -5.934 1 96.5 60 GLN B N 1
ATOM 1417 C CA . GLN B 1 60 ? 22.906 9.703 -7.254 1 96.5 60 GLN B CA 1
ATOM 1418 C C . GLN B 1 60 ? 24.203 9.945 -8.023 1 96.5 60 GLN B C 1
ATOM 1420 O O . GLN B 1 60 ? 24.656 9.086 -8.781 1 96.5 60 GLN B O 1
ATOM 1425 N N . ALA B 1 61 ? 24.703 11.078 -7.82 1 96.06 61 ALA B N 1
ATOM 1426 C CA . ALA B 1 61 ? 25.953 11.453 -8.492 1 96.06 61 ALA B CA 1
ATOM 1427 C C . ALA B 1 61 ? 27.172 10.898 -7.758 1 96.06 61 ALA B C 1
ATOM 1429 O O . ALA B 1 61 ? 28.297 11.023 -8.234 1 96.06 61 ALA B O 1
ATOM 1430 N N . GLY B 1 62 ? 26.984 10.375 -6.648 1 96.06 62 GLY B N 1
ATOM 1431 C CA . GLY B 1 62 ? 28.078 9.805 -5.875 1 96.06 62 GLY B CA 1
ATOM 1432 C C . GLY B 1 62 ? 28.859 10.844 -5.098 1 96.06 62 GLY B C 1
ATOM 1433 O O . GLY B 1 62 ? 30 10.586 -4.68 1 96.06 62 GLY B O 1
ATOM 1434 N N . THR B 1 63 ? 28.328 12.047 -4.863 1 97.88 63 THR B N 1
ATOM 1435 C CA . THR B 1 63 ? 29.062 13.141 -4.23 1 97.88 63 THR B CA 1
ATOM 1436 C C . THR B 1 63 ? 28.406 13.547 -2.918 1 97.88 63 THR B C 1
ATOM 1438 O O . THR B 1 63 ? 28.703 14.609 -2.365 1 97.88 63 THR B O 1
ATOM 1441 N N . ALA B 1 64 ? 27.5 12.766 -2.438 1 97.75 64 ALA B N 1
ATOM 1442 C CA . ALA B 1 64 ? 26.797 13.078 -1.192 1 97.75 64 ALA B CA 1
ATOM 1443 C C . ALA B 1 64 ? 27.75 13.062 -0.005 1 97.75 64 ALA B C 1
ATOM 1445 O O . ALA B 1 64 ? 28.641 12.203 0.07 1 97.75 64 ALA B O 1
ATOM 1446 N N . THR B 1 65 ? 27.547 14.031 0.947 1 97.81 65 THR B N 1
ATOM 1447 C CA . THR B 1 65 ? 28.375 14.078 2.145 1 97.81 65 THR B CA 1
ATOM 1448 C C . THR B 1 65 ? 27.516 13.914 3.4 1 97.81 65 THR B C 1
ATOM 1450 O O . THR B 1 65 ? 26.297 14.047 3.352 1 97.81 65 THR B O 1
ATOM 1453 N N . GLN B 1 66 ? 28.219 13.586 4.465 1 97.88 66 GLN B N 1
ATOM 1454 C CA . GLN B 1 66 ? 27.547 13.516 5.754 1 97.88 66 GLN B CA 1
ATOM 1455 C C . GLN B 1 66 ? 26.938 14.867 6.129 1 97.88 66 GLN B C 1
ATOM 1457 O O . GLN B 1 66 ? 25.875 14.93 6.75 1 97.88 66 GLN B O 1
ATOM 1462 N N . GLU B 1 67 ? 27.641 15.891 5.797 1 98.19 67 GLU B N 1
ATOM 1463 C CA . GLU B 1 67 ? 27.141 17.234 6.086 1 98.19 67 GLU B CA 1
ATOM 1464 C C . GLU B 1 67 ? 25.797 17.484 5.414 1 98.19 67 GLU B C 1
ATOM 1466 O O . GLU B 1 67 ? 24.906 18.094 6.012 1 98.19 67 GLU B O 1
ATOM 1471 N N . MET B 1 68 ? 25.609 17.094 4.223 1 98.44 68 MET B N 1
ATOM 1472 C CA . MET B 1 68 ? 24.344 17.25 3.498 1 98.44 68 MET B CA 1
ATOM 1473 C C . MET B 1 68 ? 23.219 16.484 4.191 1 98.44 68 MET B C 1
ATOM 1475 O O . MET B 1 68 ? 22.109 16.984 4.309 1 98.44 68 MET B O 1
ATOM 1479 N N . LEU B 1 69 ? 23.578 15.266 4.613 1 98.44 69 LEU B N 1
ATOM 1480 C CA . LEU B 1 69 ? 22.594 14.469 5.336 1 98.44 69 LEU B CA 1
ATOM 1481 C C . LEU B 1 69 ? 22.203 15.141 6.641 1 98.44 69 LEU B C 1
ATOM 1483 O O . LEU B 1 69 ? 21.016 15.133 7.016 1 98.44 69 LEU B O 1
ATOM 1487 N N . ASP B 1 70 ? 23.203 15.68 7.289 1 98.44 70 ASP B N 1
ATOM 1488 C CA . ASP B 1 70 ? 22.953 16.359 8.555 1 98.44 70 ASP B CA 1
ATOM 1489 C C . ASP B 1 70 ? 22.031 17.547 8.359 1 98.44 70 ASP B C 1
ATOM 1491 O O . ASP B 1 70 ? 21.203 17.844 9.219 1 98.44 70 ASP B O 1
ATOM 1495 N N . LYS B 1 71 ? 22.141 18.281 7.293 1 98.44 71 LYS B N 1
ATOM 1496 C CA . LYS B 1 71 ? 21.25 19.406 6.988 1 98.44 71 LYS B CA 1
ATOM 1497 C C . LYS B 1 71 ? 19.812 18.938 6.793 1 98.44 71 LYS B C 1
ATOM 1499 O O . LYS B 1 71 ? 18.875 19.609 7.242 1 98.44 71 LYS B O 1
ATOM 1504 N N . VAL B 1 72 ? 19.656 17.781 6.125 1 98.5 72 VAL B N 1
ATOM 1505 C CA . VAL B 1 72 ? 18.328 17.203 5.941 1 98.5 72 VAL B CA 1
ATOM 1506 C C . VAL B 1 72 ? 17.719 16.859 7.301 1 98.5 72 VAL B C 1
ATOM 1508 O O . VAL B 1 72 ? 16.578 17.234 7.594 1 98.5 72 VAL B O 1
ATOM 1511 N N . LYS B 1 73 ? 18.484 16.125 8.055 1 98.38 73 LYS B N 1
ATOM 1512 C CA . LYS B 1 73 ? 18.016 15.695 9.367 1 98.38 73 LYS B CA 1
ATOM 1513 C C . LYS B 1 73 ? 17.656 16.891 10.25 1 98.38 73 LYS B C 1
ATOM 1515 O O . LYS B 1 73 ? 16.656 16.875 10.961 1 98.38 73 LYS B O 1
ATOM 1520 N N . SER B 1 74 ? 18.531 17.922 10.242 1 98.38 74 SER B N 1
ATOM 1521 C CA . SER B 1 74 ? 18.312 19.109 11.047 1 98.38 74 SER B CA 1
ATOM 1522 C C . SER B 1 74 ? 17.047 19.844 10.609 1 98.38 74 SER B C 1
ATOM 1524 O O . SER B 1 74 ? 16.234 20.234 11.453 1 98.38 74 SER B O 1
ATOM 1526 N N . ALA B 1 75 ? 16.875 20.062 9.344 1 98.25 75 ALA B N 1
ATOM 1527 C CA . ALA B 1 75 ? 15.688 20.719 8.828 1 98.25 75 ALA B CA 1
ATOM 1528 C C . ALA B 1 75 ? 14.43 19.922 9.156 1 98.25 75 ALA B C 1
ATOM 1530 O O . ALA B 1 75 ? 13.391 20.5 9.5 1 98.25 75 ALA B O 1
ATOM 1531 N N . GLN B 1 76 ? 14.586 18.609 9.047 1 98.12 76 GLN B N 1
ATOM 1532 C CA . GLN B 1 76 ? 13.477 17.734 9.391 1 98.12 76 GLN B CA 1
ATOM 1533 C C . GLN B 1 76 ? 13.094 17.875 10.859 1 98.12 76 GLN B C 1
ATOM 1535 O O . GLN B 1 76 ? 11.914 18 11.195 1 98.12 76 GLN B O 1
ATOM 1540 N N . SER B 1 77 ? 14.078 17.719 11.703 1 98.19 77 SER B N 1
ATOM 1541 C CA . SER B 1 77 ? 13.859 17.812 13.141 1 98.19 77 SER B CA 1
ATOM 1542 C C . SER B 1 77 ? 13.211 19.141 13.508 1 98.19 77 SER B C 1
ATOM 1544 O O . SER B 1 77 ? 12.273 19.188 14.297 1 98.19 77 SER B O 1
ATOM 1546 N N . GLU B 1 78 ? 13.711 20.25 12.969 1 97.94 78 GLU B N 1
ATOM 1547 C CA . GLU B 1 78 ? 13.148 21.578 13.219 1 97.94 78 GLU B CA 1
ATOM 1548 C C . GLU B 1 78 ? 11.688 21.656 12.789 1 97.94 78 GLU B C 1
ATOM 1550 O O . GLU B 1 78 ? 10.844 22.156 13.531 1 97.94 78 GLU B O 1
ATOM 1555 N N . LEU B 1 79 ? 11.43 21.141 11.617 1 98.38 79 LEU B N 1
ATOM 1556 C CA . LEU B 1 79 ? 10.07 21.141 11.078 1 98.38 79 LEU B CA 1
ATOM 1557 C C . LEU B 1 79 ? 9.133 20.344 11.977 1 98.38 79 LEU B C 1
ATOM 1559 O O . LEU B 1 79 ? 8.055 20.828 12.336 1 98.38 79 LEU B O 1
ATOM 1563 N N . HIS B 1 80 ? 9.547 19.109 12.398 1 97.19 80 HIS B N 1
ATOM 1564 C CA . HIS B 1 80 ? 8.719 18.219 13.195 1 97.19 80 HIS B CA 1
ATOM 1565 C C . HIS B 1 80 ? 8.461 18.797 14.578 1 97.19 80 HIS B C 1
ATOM 1567 O O . HIS B 1 80 ? 7.484 18.422 15.242 1 97.19 80 HIS B O 1
ATOM 1573 N N . ASN B 1 81 ? 9.367 19.719 14.992 1 97 81 ASN B N 1
ATOM 1574 C CA . ASN B 1 81 ? 9.266 20.281 16.344 1 97 81 ASN B CA 1
ATOM 1575 C C . ASN B 1 81 ? 8.336 21.484 16.359 1 97 81 ASN B C 1
ATOM 1577 O O . ASN B 1 81 ? 8.031 22.016 17.438 1 97 81 ASN B O 1
ATOM 1581 N N . MET B 1 82 ? 7.875 21.891 15.25 1 98.12 82 MET B N 1
ATOM 1582 C CA . MET B 1 82 ? 6.902 22.969 15.219 1 98.12 82 MET B CA 1
ATOM 1583 C C . MET B 1 82 ? 5.523 22.484 15.656 1 98.12 82 MET B C 1
ATOM 1585 O O . MET B 1 82 ? 5.051 21.453 15.188 1 98.12 82 MET B O 1
ATOM 1589 N N . SER B 1 83 ? 4.914 23.266 16.5 1 98.12 83 SER B N 1
ATOM 1590 C CA . SER B 1 83 ? 3.703 22.844 17.188 1 98.12 83 SER B CA 1
ATOM 1591 C C . SER B 1 83 ? 2.629 22.391 16.203 1 98.12 83 SER B C 1
ATOM 1593 O O . SER B 1 83 ? 2.092 21.281 16.328 1 98.12 83 SER B O 1
ATOM 1595 N N . LYS B 1 84 ? 2.293 23.25 15.18 1 98.56 84 LYS B N 1
ATOM 1596 C CA . LYS B 1 84 ? 1.25 22.906 14.211 1 98.56 84 LYS B CA 1
ATOM 1597 C C . LYS B 1 84 ? 1.638 21.688 13.383 1 98.56 84 LYS B C 1
ATOM 1599 O O . LYS B 1 84 ? 0.789 20.859 13.062 1 98.56 84 LYS B O 1
ATOM 1604 N N . MET B 1 85 ? 2.902 21.594 13.094 1 98.69 85 MET B N 1
ATOM 1605 C CA . MET B 1 85 ? 3.371 20.422 12.344 1 98.69 85 MET B CA 1
ATOM 1606 C C . MET B 1 85 ? 3.279 19.156 13.18 1 98.69 85 MET B C 1
ATOM 1608 O O . MET B 1 85 ? 2.814 18.125 12.695 1 98.69 85 MET B O 1
ATOM 1612 N N . ALA B 1 86 ? 3.717 19.234 14.383 1 98.44 86 ALA B N 1
ATOM 1613 C CA . ALA B 1 86 ? 3.635 18.094 15.289 1 98.44 86 ALA B CA 1
ATOM 1614 C C . ALA B 1 86 ? 2.193 17.609 15.43 1 98.44 86 ALA B C 1
ATOM 1616 O O . ALA B 1 86 ? 1.932 16.406 15.406 1 98.44 86 ALA B O 1
ATOM 1617 N N . ALA B 1 87 ? 1.265 18.547 15.531 1 98.62 87 ALA B N 1
ATOM 1618 C CA . ALA B 1 87 ? -0.153 18.219 15.648 1 98.62 87 ALA B CA 1
ATOM 1619 C C . ALA B 1 87 ? -0.653 17.516 14.391 1 98.62 87 ALA B C 1
ATOM 1621 O O . ALA B 1 87 ? -1.418 16.547 14.477 1 98.62 87 ALA B O 1
ATOM 1622 N N . TYR B 1 88 ? -0.23 17.984 13.258 1 98.69 88 TYR B N 1
ATOM 1623 C CA . TYR B 1 88 ? -0.597 17.359 11.984 1 98.69 88 TYR B CA 1
ATOM 1624 C C . TYR B 1 88 ? -0.068 15.938 11.898 1 98.69 88 TYR B C 1
ATOM 1626 O O . TYR B 1 88 ? -0.805 15.016 11.531 1 98.69 88 TYR B O 1
ATOM 1634 N N . LEU B 1 89 ? 1.22 15.781 12.273 1 98.19 89 LEU B N 1
ATOM 1635 C CA . LEU B 1 89 ? 1.823 14.453 12.203 1 98.19 89 LEU B CA 1
ATOM 1636 C C . LEU B 1 89 ? 1.128 13.492 13.156 1 98.19 89 LEU B C 1
ATOM 1638 O O . LEU B 1 89 ? 0.915 12.32 12.82 1 98.19 89 LEU B O 1
ATOM 1642 N N . ASP B 1 90 ? 0.779 13.953 14.289 1 98.25 90 ASP B N 1
ATOM 1643 C CA . ASP B 1 90 ? 0.048 13.133 15.25 1 98.25 90 ASP B CA 1
ATOM 1644 C C . ASP B 1 90 ? -1.324 12.742 14.703 1 98.25 90 ASP B C 1
ATOM 1646 O O . ASP B 1 90 ? -1.745 11.594 14.836 1 98.25 90 ASP B O 1
ATOM 1650 N N . ALA B 1 91 ? -2.021 13.688 14.102 1 98.44 91 ALA B N 1
ATOM 1651 C CA . ALA B 1 91 ? -3.332 13.43 13.508 1 98.44 91 ALA B CA 1
ATOM 1652 C C . ALA B 1 91 ? -3.229 12.438 12.352 1 98.44 91 ALA B C 1
ATOM 1654 O O . ALA B 1 91 ? -4.09 11.57 12.195 1 98.44 91 ALA B O 1
ATOM 1655 N N . GLN B 1 92 ? -2.191 12.641 11.602 1 97.75 92 GLN B N 1
ATOM 1656 C CA . GLN B 1 92 ? -1.955 11.734 10.492 1 97.75 92 GLN B CA 1
ATOM 1657 C C . GLN B 1 92 ? -1.729 10.305 10.984 1 97.75 92 GLN B C 1
ATOM 1659 O O . GLN B 1 92 ? -2.285 9.359 10.43 1 97.75 92 GLN B O 1
ATOM 1664 N N . LYS B 1 93 ? -0.974 10.125 11.953 1 97.38 93 LYS B N 1
ATOM 1665 C CA . LYS B 1 93 ? -0.709 8.812 12.539 1 97.38 93 LYS B CA 1
ATOM 1666 C C . LYS B 1 93 ? -1.988 8.195 13.094 1 97.38 93 LYS B C 1
ATOM 1668 O O . LYS B 1 93 ? -2.232 6.996 12.906 1 97.38 93 LYS B O 1
ATOM 1673 N N . ALA B 1 94 ? -2.775 8.977 13.766 1 97.56 94 ALA B N 1
ATOM 1674 C CA . ALA B 1 94 ? -4.039 8.5 14.328 1 97.56 94 ALA B CA 1
ATOM 1675 C C . ALA B 1 94 ? -4.984 8.031 13.219 1 97.56 94 ALA B C 1
ATOM 1677 O O . ALA B 1 94 ? -5.633 6.996 13.344 1 97.56 94 ALA B O 1
ATOM 1678 N N . LEU B 1 95 ? -5.039 8.82 12.18 1 97.5 95 LEU B N 1
ATOM 1679 C CA . LEU B 1 95 ? -5.879 8.438 11.047 1 97.5 95 LEU B CA 1
ATOM 1680 C C . LEU B 1 95 ? -5.363 7.156 10.406 1 97.5 95 LEU B C 1
ATOM 1682 O O . LEU B 1 95 ? -6.141 6.246 10.117 1 97.5 95 LEU B O 1
ATOM 1686 N N . GLN B 1 96 ? -4.121 7.129 10.195 1 96.56 96 GLN B N 1
ATOM 1687 C CA . GLN B 1 96 ? -3.525 5.938 9.594 1 96.56 96 GLN B CA 1
ATOM 1688 C C . GLN B 1 96 ? -3.857 4.691 10.414 1 96.56 96 GLN B C 1
ATOM 1690 O O . GLN B 1 96 ? -4.219 3.654 9.852 1 96.56 96 GLN B O 1
ATOM 1695 N N . SER B 1 97 ? -3.676 4.793 11.719 1 96.56 97 SER B N 1
ATOM 1696 C CA . SER B 1 97 ? -3.996 3.676 12.602 1 96.56 97 SER B CA 1
ATOM 1697 C C . SER B 1 97 ? -5.453 3.252 12.445 1 96.56 97 SER B C 1
ATOM 1699 O O . SER B 1 97 ? -5.758 2.059 12.391 1 96.56 97 SER B O 1
ATOM 1701 N N . LYS B 1 98 ? -6.324 4.199 12.375 1 96.44 98 LYS B N 1
ATOM 1702 C CA . LYS B 1 98 ? -7.75 3.928 12.195 1 96.44 98 LYS B CA 1
ATOM 1703 C C . LYS B 1 98 ? -8.008 3.23 10.859 1 96.44 98 LYS B C 1
ATOM 1705 O O . LYS B 1 98 ? -8.758 2.254 10.805 1 96.44 98 LYS B O 1
ATOM 1710 N N . LEU B 1 99 ? -7.406 3.719 9.836 1 97 99 LEU B N 1
ATOM 1711 C CA . LEU B 1 99 ? -7.574 3.129 8.508 1 97 99 LEU B CA 1
ATOM 1712 C C . LEU B 1 99 ? -7.008 1.712 8.469 1 97 99 LEU B C 1
ATOM 1714 O O . LEU B 1 99 ? -7.566 0.835 7.809 1 97 99 LEU B O 1
ATOM 1718 N N . GLU B 1 100 ? -5.934 1.466 9.133 1 96.19 100 GLU B N 1
ATOM 1719 C CA . GLU B 1 100 ? -5.355 0.13 9.227 1 96.19 100 GLU B CA 1
ATOM 1720 C C . GLU B 1 100 ? -6.328 -0.848 9.883 1 96.19 100 GLU B C 1
ATOM 1722 O O . GLU B 1 100 ? -6.469 -1.987 9.43 1 96.19 100 GLU B O 1
ATOM 1727 N N . ASP B 1 101 ? -6.988 -0.39 10.945 1 96.56 101 ASP B N 1
ATOM 1728 C CA . ASP B 1 101 ? -7.977 -1.229 11.617 1 96.56 101 ASP B CA 1
ATOM 1729 C C . ASP B 1 101 ? -9.125 -1.581 10.68 1 96.56 101 ASP B C 1
ATOM 1731 O O . ASP B 1 101 ? -9.586 -2.725 10.656 1 96.56 101 ASP B O 1
ATOM 1735 N N . ILE B 1 102 ? -9.516 -0.618 9.992 1 97.56 102 ILE B N 1
ATOM 1736 C CA . ILE B 1 102 ? -10.602 -0.835 9.047 1 97.56 102 ILE B CA 1
ATOM 1737 C C . ILE B 1 102 ? -10.156 -1.799 7.953 1 97.56 102 ILE B C 1
ATOM 1739 O O . ILE B 1 102 ? -10.898 -2.713 7.582 1 97.56 102 ILE B O 1
ATOM 1743 N N . ASN B 1 103 ? -8.961 -1.608 7.473 1 97.44 103 ASN B N 1
ATOM 1744 C CA . ASN B 1 103 ? -8.406 -2.51 6.469 1 97.44 103 ASN B CA 1
ATOM 1745 C C . ASN B 1 103 ? -8.344 -3.947 6.977 1 97.44 103 ASN B C 1
ATOM 1747 O O . ASN B 1 103 ? -8.602 -4.887 6.227 1 97.44 103 ASN B O 1
ATOM 1751 N N . LYS B 1 104 ? -7.957 -4.109 8.219 1 97.62 104 LYS B N 1
ATOM 1752 C CA . LYS B 1 104 ? -7.922 -5.441 8.812 1 97.62 104 LYS B CA 1
ATOM 1753 C C . LYS B 1 104 ? -9.297 -6.102 8.766 1 97.62 104 LYS B C 1
ATOM 1755 O O . LYS B 1 104 ? -9.414 -7.285 8.445 1 97.62 104 LYS B O 1
ATOM 1760 N N . ALA B 1 105 ? -10.289 -5.332 9.109 1 97.69 105 ALA B N 1
ATOM 1761 C CA . ALA B 1 105 ? -11.656 -5.844 9.094 1 97.69 105 ALA B CA 1
ATOM 1762 C C . ALA B 1 105 ? -12.086 -6.242 7.688 1 97.69 105 ALA B C 1
ATOM 1764 O O . ALA B 1 105 ? -12.734 -7.27 7.496 1 97.69 105 ALA B O 1
ATOM 1765 N N . ILE B 1 106 ? -11.719 -5.402 6.703 1 97.94 106 ILE B N 1
ATOM 1766 C CA . ILE B 1 106 ? -12.031 -5.715 5.312 1 97.94 106 ILE B CA 1
ATOM 1767 C C . ILE B 1 106 ? -11.289 -6.98 4.887 1 97.94 106 ILE B C 1
ATOM 1769 O O . ILE B 1 106 ? -11.852 -7.836 4.203 1 97.94 106 ILE B O 1
ATOM 1773 N N . SER B 1 107 ? -10.062 -7.109 5.332 1 98.12 107 SER B N 1
ATOM 1774 C CA . SER B 1 107 ? -9.156 -8.133 4.82 1 98.12 107 SER B CA 1
ATOM 1775 C C . SER B 1 107 ? -9.398 -9.477 5.492 1 98.12 107 SER B C 1
ATOM 1777 O O . SER B 1 107 ? -9.031 -10.523 4.957 1 98.12 107 SER B O 1
ATOM 1779 N N . ASP B 1 108 ? -10.016 -9.43 6.629 1 97.81 108 ASP B N 1
ATOM 1780 C CA . ASP B 1 108 ? -10.141 -10.617 7.465 1 97.81 108 ASP B CA 1
ATOM 1781 C C . ASP B 1 108 ? -10.781 -11.766 6.691 1 97.81 108 ASP B C 1
ATOM 1783 O O . ASP B 1 108 ? -10.289 -12.898 6.734 1 97.81 108 ASP B O 1
ATOM 1787 N N . PRO B 1 109 ? -11.828 -11.516 5.914 1 97.44 109 PRO B N 1
ATOM 1788 C CA . PRO B 1 109 ? -12.453 -12.633 5.195 1 97.44 109 PRO B CA 1
ATOM 1789 C C . PRO B 1 109 ? -11.734 -12.969 3.891 1 97.44 109 PRO B C 1
ATOM 1791 O O . PRO B 1 109 ? -12.164 -13.867 3.162 1 97.44 109 PRO B O 1
ATOM 1794 N N . LEU B 1 110 ? -10.688 -12.297 3.588 1 97.88 110 LEU B N 1
ATOM 1795 C CA . LEU B 1 110 ? -10.008 -12.445 2.309 1 97.88 110 LEU B CA 1
ATOM 1796 C C . LEU B 1 110 ? -8.656 -13.125 2.49 1 97.88 110 LEU B C 1
ATOM 1798 O O . LEU B 1 110 ? -8.031 -13 3.547 1 97.88 110 LEU B O 1
ATOM 1802 N N . ALA B 1 111 ? -8.188 -13.742 1.486 1 95 111 ALA B N 1
ATOM 1803 C CA . ALA B 1 111 ? -6.871 -14.383 1.499 1 95 111 ALA B CA 1
ATOM 1804 C C . ALA B 1 111 ? -5.773 -13.383 1.141 1 95 111 ALA B C 1
ATOM 1806 O O . ALA B 1 111 ? -4.621 -13.773 0.927 1 95 111 ALA B O 1
ATOM 1807 N N . VAL B 1 112 ? -6.152 -12.125 0.966 1 95.12 112 VAL B N 1
ATOM 1808 C CA . VAL B 1 112 ? -5.219 -11.055 0.622 1 95.12 112 VAL B CA 1
ATOM 1809 C C . VAL B 1 112 ? -5.449 -9.859 1.539 1 95.12 112 VAL B C 1
ATOM 1811 O O . VAL B 1 112 ? -6.516 -9.727 2.141 1 95.12 112 VAL B O 1
ATOM 1814 N N . ASP B 1 113 ? -4.441 -9.117 1.57 1 96.31 113 ASP B N 1
ATOM 1815 C CA . ASP B 1 113 ? -4.566 -7.816 2.223 1 96.31 113 ASP B CA 1
ATOM 1816 C C . ASP B 1 113 ? -5.207 -6.793 1.287 1 96.31 113 ASP B C 1
ATOM 1818 O O . ASP B 1 113 ? -4.609 -6.406 0.28 1 96.31 113 ASP B O 1
ATOM 1822 N N . PHE B 1 114 ? -6.324 -6.312 1.664 1 97 114 PHE B N 1
ATOM 1823 C CA . PHE B 1 114 ? -7.055 -5.398 0.796 1 97 114 PHE B CA 1
ATOM 1824 C C . PHE B 1 114 ? -6.242 -4.137 0.532 1 97 114 PHE B C 1
ATOM 1826 O O . PHE B 1 114 ? -6.047 -3.746 -0.622 1 97 114 PHE B O 1
ATOM 1833 N N . GLY B 1 115 ? -5.855 -3.473 1.583 1 95 115 GLY B N 1
ATOM 1834 C CA . GLY B 1 115 ? -5.086 -2.246 1.443 1 95 115 GLY B CA 1
ATOM 1835 C C . GLY B 1 115 ? -3.848 -2.414 0.586 1 95 115 GLY B C 1
ATOM 1836 O O . GLY B 1 115 ? -3.576 -1.591 -0.291 1 95 115 GLY B O 1
ATOM 1837 N N . GLY B 1 116 ? -3.076 -3.391 0.825 1 92.75 116 GLY B N 1
ATOM 1838 C CA . GLY B 1 116 ? -1.883 -3.688 0.05 1 92.75 116 GLY B CA 1
ATOM 1839 C C . GLY B 1 116 ? -2.17 -3.928 -1.421 1 92.75 116 GLY B C 1
ATOM 1840 O O . GLY B 1 116 ? -1.453 -3.424 -2.289 1 92.75 116 GLY B O 1
ATOM 1841 N N . GLU B 1 117 ? -3.178 -4.711 -1.714 1 91.56 117 GLU B N 1
ATOM 1842 C CA . GLU B 1 117 ? -3.533 -5.039 -3.09 1 91.56 117 GLU B CA 1
ATOM 1843 C C . GLU B 1 117 ? -4.168 -3.848 -3.799 1 91.56 117 GLU B C 1
ATOM 1845 O O . GLU B 1 117 ? -3.918 -3.615 -4.98 1 91.56 117 GLU B O 1
ATOM 1850 N N . ALA B 1 118 ? -4.973 -3.15 -3.156 1 87.94 118 ALA B N 1
ATOM 1851 C CA . ALA B 1 118 ? -5.75 -2.057 -3.74 1 87.94 118 ALA B CA 1
ATOM 1852 C C . ALA B 1 118 ? -4.891 -0.805 -3.904 1 87.94 118 ALA B C 1
ATOM 1854 O O . ALA B 1 118 ? -5.102 -0.018 -4.832 1 87.94 118 ALA B O 1
ATOM 1855 N N . GLY B 1 119 ? -4.027 -0.544 -2.93 1 81.44 119 GLY B N 1
ATOM 1856 C CA . GLY B 1 119 ? -3.203 0.654 -2.951 1 81.44 119 GLY B CA 1
ATOM 1857 C C . GLY B 1 119 ? -2.029 0.554 -3.908 1 81.44 119 GLY B C 1
ATOM 1858 O O . GLY B 1 119 ? -1.306 1.531 -4.113 1 81.44 119 GLY B O 1
ATOM 1859 N N . GLY B 1 120 ? -1.896 -0.443 -4.57 1 68.19 120 GLY B N 1
ATOM 1860 C CA . GLY B 1 120 ? -0.876 -0.618 -5.594 1 68.19 120 GLY B CA 1
ATOM 1861 C C . GLY B 1 120 ? 0.526 -0.728 -5.023 1 68.19 120 GLY B C 1
ATOM 1862 O O . GLY B 1 120 ? 1.504 -0.765 -5.773 1 68.19 120 GLY B O 1
ATOM 1863 N N . CYS B 1 121 ? 0.838 -0.339 -3.814 1 58.84 121 CYS B N 1
ATOM 1864 C CA . CYS B 1 121 ? 2.205 -0.299 -3.309 1 58.84 121 CYS B CA 1
ATOM 1865 C C . CYS B 1 121 ? 2.908 -1.633 -3.531 1 58.84 121 CYS B C 1
ATOM 1867 O O . CYS B 1 121 ? 4.125 -1.673 -3.725 1 58.84 121 CYS B O 1
ATOM 1869 N N . CYS B 1 122 ? 2.352 -2.779 -3.281 1 46.59 122 CYS B N 1
ATOM 1870 C CA . CYS B 1 122 ? 2.996 -4.086 -3.373 1 46.59 122 CYS B CA 1
ATOM 1871 C C . CYS B 1 122 ? 3.408 -4.391 -4.809 1 46.59 122 CYS B C 1
ATOM 1873 O O . CYS B 1 122 ? 4.133 -5.355 -5.059 1 46.59 122 CYS B O 1
ATOM 1875 N N . GLN B 1 123 ? 2.678 -3.801 -5.75 1 43.19 123 GLN B N 1
ATOM 1876 C CA . GLN B 1 123 ? 2.814 -4.426 -7.059 1 43.19 123 GLN B CA 1
ATOM 1877 C C . GLN B 1 123 ? 4.086 -3.955 -7.766 1 43.19 123 GLN B C 1
ATOM 1879 O O . GLN B 1 123 ? 4.016 -3.203 -8.742 1 43.19 123 GLN B O 1
ATOM 1884 N N . ASP B 1 124 ? 5.059 -3.562 -7.043 1 36.03 124 ASP B N 1
ATOM 1885 C CA . ASP B 1 124 ? 6.164 -3.373 -7.98 1 36.03 124 ASP B CA 1
ATOM 1886 C C . ASP B 1 124 ? 6.418 -4.641 -8.789 1 36.03 124 ASP B C 1
ATOM 1888 O O . ASP B 1 124 ? 6.672 -5.707 -8.227 1 36.03 124 ASP B O 1
ATOM 1892 N N . GLU B 1 125 ? 5.68 -4.98 -9.945 1 32.88 125 GLU B N 1
ATOM 1893 C CA . GLU B 1 125 ? 6.238 -5.828 -10.992 1 32.88 125 GLU B CA 1
ATOM 1894 C C . GLU B 1 125 ? 7.754 -5.656 -11.094 1 32.88 125 GLU B C 1
ATOM 1896 O O . GLU B 1 125 ? 8.266 -4.543 -10.953 1 32.88 125 GLU B O 1
#

Organism: Haloquadratum walsbyi (strain DSM 16790 / HBSQ001) (NCBI:txid362976)

InterPro domains:
  IPR010368 Control of competence regulator ComK, YlbF/YmcA [PF06133] (14-110)
  IPR023378 YheA/YmcA-like domain superfamily [G3DSA:1.20.1500.10] (8-113)
  IPR023378 YheA/YmcA-like domain superfamily [SSF158622] (3-121)

Secondary structure (DSSP, 8-state):
--HHHHHHHHHHHHHHHHHHTSHHHHHHHHHHHHHHT-HHHHHHHHHHHHHHHHHHHHHHHT---HHHHHHHHHHHHHHHTSHHHHHHHHHHHHHHHHHHHHHHHHHTTSSS-HHHHHSSTT---/--HHHHHHHHHHHHHHHHHHTSHHHHHHHHHHHHHHH-HHHHHHHHHHHHHHHHHHHHHHHT---HHHHHHHHHHHHHHHTSHHHHHHHHHHHHHHHHHHHHHHHHHTTSSS-HHHHHSSTT---

Foldseek 3Di:
DDPVVVVVVVVVVVVVVVLCPDPLNVQLVVLVVVCVVDPVLVVLVVQLVVLVVVQVVCVVVVNHDPVSVVSNVVSVVVSCPDPSNVSNVVSVVSSVVVVVVVQCVVCVVDPDRPCCVVVCPPPPD/DDPVVVVVVVVVVVVVVVLCPDPLNVQLVVLVVVCVVDPVLVVLVVQLVVLVVVQVVCVVVVNHDPVSVVSNVVSVVVSCPDPSNVSNVVSVVSSVVVVVVVQCVVCVVDPDRPCCVVVCPPPPD

pLDDT: mean 93.14, std 13.69, range [32.88, 98.75]

Sequence (250 aa):
MSVQTDKLEQLGSDLGEAIAETPEYETFEETKAAVEADDEIQAQIAKFQDHRDTFMTARQAGTATQEMLDKVKSAQSELHNMSKMAAYLDAQKALQSKLEDINKAISDPLAVDFGGEAGGCCQDEMSVQTDKLEQLGSDLGEAIAETPEYETFEETKAAVEADDEIQAQIAKFQDHRDTFMTARQAGTATQEMLDKVKSAQSELHNMSKMAAYLDAQKALQSKLEDINKAISDPLAVDFGGEAGGCCQDE

Nearest PDB structures (foldseek):
  6prk-assembly1_A-2  TM=8.486E-01  e=1.235E-03  Bacillus subtilis subsp. subtilis str. 168
  2iaz-assembly1_C  TM=6.749E-01  e=1.209E-02  Streptococcus pneumoniae TIGR4
  6prk-assembly1_A-2  TM=8.474E-01  e=1.235E-03  Bacillus subtilis subsp. subtilis str. 168
  2iaz-assembly1_C  TM=6.765E-01  e=1.209E-02  Streptococcus pneumoniae TIGR4

Solvent-accessible surface area (backbone atoms only — not comparable to full-atom values): 12334 Å² total; per-residue (Å²): 128,60,73,65,61,52,50,50,30,47,49,21,32,50,45,17,50,53,49,53,69,32,70,47,41,46,47,25,53,52,28,44,51,53,38,73,69,30,66,68,54,48,50,41,50,50,50,24,48,51,33,41,52,52,32,53,53,27,48,76,70,69,66,53,50,70,67,43,50,49,50,24,52,49,35,43,51,55,43,53,66,33,67,58,45,37,50,23,52,52,25,45,51,50,31,36,54,52,41,30,53,28,33,48,30,23,15,64,68,41,99,50,55,48,18,32,52,29,36,51,56,70,62,71,121,126,59,72,64,60,52,50,49,32,47,48,22,33,52,46,17,50,53,50,54,68,32,70,48,41,47,48,26,54,52,27,44,51,52,38,74,69,29,66,67,55,48,51,39,49,51,51,24,49,50,34,41,52,52,32,52,53,27,48,76,70,70,66,52,50,70,67,44,50,48,50,24,52,50,34,43,53,56,43,54,66,32,66,58,45,36,52,23,53,52,24,47,52,51,31,34,52,52,40,30,52,29,32,48,30,23,15,64,68,40,100,51,56,47,18,34,54,28,34,50,58,69,62,70,123

Radius of gyration: 22.62 Å; Cα contacts (8 Å, |Δi|>4): 297; chains: 2; bounding box: 55×61×42 Å